Protein AF-A0A1C4C1I9-F1 (afdb_monomer_lite)

pLDDT: mean 85.75, std 18.16, range [38.62, 98.75]

Radius of gyration: 19.67 Å; chains: 1; bounding box: 49×38×67 Å

Secondary structure (DSSP, 8-state):
--HHHHHHHHTT--SSS--TTPPPHHHHHHHS---HHHHHHHHHHHHHHHHHHT-HHHHHHHHHHHHHH---GGGHHHHHHHTT-TT-S-HHHHHHHHHHT---SHHHHHHHHHHHHS--GGGHHHHHTT--HHHHHHHHHHHHH--HHHHHHHHHGGG-SSHHHHHHHHHHHHHTT-PPPPP------

Foldseek 3Di:
DVVVLVLLLQQQDDDDDDDPSHDDPVRSCVVVVADLVRLQVVLLVLLVVCQVVVPQSSNVSSLSSCVRSNHDLSNLVSLLVVCQDLSYDCNQSSLVNNVSNLDQDLSSLVSLLNSLQDDRPVCPVCVVVVHRPSNLSSLVSLLVSPDPSSLVSLVVQLPHPRPSSNVSSVVSCVVSVSDDDPPPPPDDD

Organism: NCBI:txid10056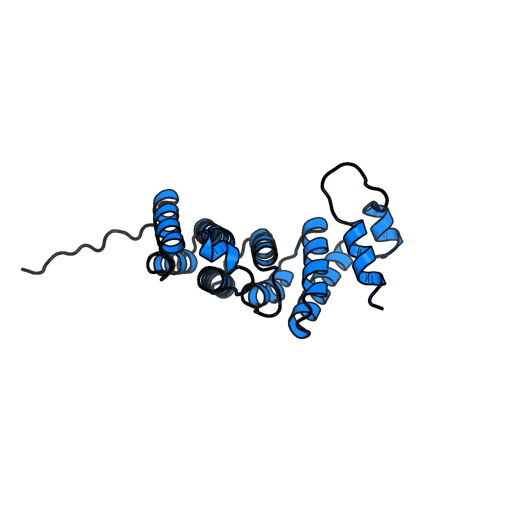65

Structure (mmCIF, N/CA/C/O backbone):
data_AF-A0A1C4C1I9-F1
#
_entry.id   AF-A0A1C4C1I9-F1
#
loop_
_atom_site.group_PDB
_atom_site.id
_atom_site.type_symbol
_atom_site.label_atom_id
_atom_site.label_alt_id
_atom_site.label_comp_id
_atom_site.label_asym_id
_atom_site.label_entity_id
_atom_site.label_seq_id
_atom_site.pdbx_PDB_ins_code
_atom_site.Cartn_x
_atom_site.Cartn_y
_atom_site.Cartn_z
_atom_site.occupancy
_atom_site.B_iso_or_equiv
_atom_site.auth_seq_id
_atom_site.auth_comp_id
_atom_site.auth_asym_id
_atom_site.auth_atom_id
_atom_site.pdbx_PDB_model_num
ATOM 1 N N . MET A 1 1 ? 6.785 -1.222 -30.262 1.00 43.47 1 MET A N 1
ATOM 2 C CA . MET A 1 1 ? 7.533 -1.211 -28.982 1.00 43.47 1 MET A CA 1
ATOM 3 C C . MET A 1 1 ? 6.643 -1.611 -27.795 1.00 43.47 1 MET A C 1
ATOM 5 O O . MET A 1 1 ? 6.664 -0.956 -26.767 1.00 43.47 1 MET A O 1
ATOM 9 N N . ILE A 1 2 ? 5.846 -2.679 -27.915 1.00 42.03 2 ILE A N 1
ATOM 10 C CA . ILE A 1 2 ? 5.032 -3.226 -26.801 1.00 42.03 2 ILE A CA 1
ATOM 11 C C . ILE A 1 2 ? 5.489 -4.657 -26.482 1.00 42.03 2 ILE A C 1
ATOM 13 O O . ILE A 1 2 ? 5.515 -5.067 -25.329 1.00 42.03 2 ILE A O 1
ATOM 17 N N . THR A 1 3 ? 5.973 -5.373 -27.500 1.00 44.41 3 THR A N 1
ATOM 18 C CA . THR A 1 3 ? 6.540 -6.724 -27.416 1.00 44.41 3 THR A CA 1
ATOM 19 C C . THR A 1 3 ? 7.791 -6.830 -26.530 1.00 44.41 3 THR A C 1
ATOM 21 O O . THR A 1 3 ? 8.106 -7.915 -26.064 1.00 44.41 3 THR A O 1
ATOM 24 N N . ASP A 1 4 ? 8.475 -5.714 -26.270 1.00 58.50 4 ASP A N 1
ATOM 25 C CA . ASP A 1 4 ? 9.730 -5.661 -25.503 1.00 58.50 4 ASP A CA 1
ATOM 26 C C . ASP A 1 4 ? 9.485 -5.681 -23.975 1.00 58.50 4 ASP A C 1
ATOM 28 O O . ASP A 1 4 ? 10.120 -6.421 -23.228 1.00 58.50 4 ASP A O 1
ATOM 32 N N . LYS A 1 5 ? 8.453 -4.967 -23.493 1.00 55.69 5 LYS A N 1
ATOM 33 C CA . LYS A 1 5 ? 8.162 -4.837 -22.050 1.00 55.69 5 LYS A CA 1
ATOM 34 C C . LYS A 1 5 ? 7.596 -6.121 -21.411 1.00 55.69 5 LYS A C 1
ATOM 36 O O . LYS A 1 5 ? 7.807 -6.362 -20.228 1.00 55.69 5 LYS A O 1
ATOM 41 N N . LEU A 1 6 ? 6.900 -6.969 -22.174 1.00 52.16 6 LEU A N 1
ATOM 42 C CA . LEU A 1 6 ? 6.372 -8.246 -21.665 1.00 52.16 6 LEU A CA 1
ATOM 43 C C . LEU A 1 6 ? 7.484 -9.292 -21.473 1.00 52.16 6 LEU A C 1
ATOM 45 O O . LEU A 1 6 ? 7.480 -10.026 -20.486 1.00 52.16 6 LEU A O 1
ATOM 49 N N . ALA A 1 7 ? 8.456 -9.334 -22.390 1.00 56.00 7 ALA A N 1
ATOM 50 C CA . ALA A 1 7 ? 9.616 -10.218 -22.283 1.00 56.00 7 ALA A CA 1
ATOM 51 C C . ALA A 1 7 ? 10.482 -9.871 -21.057 1.00 56.00 7 ALA A C 1
ATOM 53 O O . ALA A 1 7 ? 10.940 -10.770 -20.354 1.00 56.00 7 ALA A O 1
ATOM 54 N N . LEU A 1 8 ? 10.616 -8.574 -20.759 1.00 55.22 8 LEU A N 1
ATOM 55 C CA . LEU A 1 8 ? 11.338 -8.025 -19.608 1.00 55.22 8 LEU A CA 1
ATOM 56 C C . LEU A 1 8 ? 10.869 -8.600 -18.264 1.00 55.22 8 LEU A C 1
ATOM 58 O O . LEU A 1 8 ? 11.681 -8.947 -17.413 1.00 55.22 8 LEU A O 1
ATOM 62 N N . VAL A 1 9 ? 9.558 -8.721 -18.069 1.00 57.31 9 VAL A N 1
ATOM 63 C CA . VAL A 1 9 ? 8.995 -9.154 -16.783 1.00 57.31 9 VAL A CA 1
ATOM 64 C C . VAL A 1 9 ? 8.976 -10.656 -16.632 1.00 57.31 9 VAL A C 1
ATOM 66 O O . VAL A 1 9 ? 9.277 -11.163 -15.553 1.00 57.31 9 VAL A O 1
ATOM 69 N N . LEU A 1 10 ? 8.717 -11.386 -17.717 1.00 56.00 10 LEU A N 1
ATOM 70 C CA . LEU A 1 10 ? 8.833 -12.843 -17.704 1.00 56.00 10 LEU A CA 1
ATOM 71 C C . LEU A 1 10 ? 10.261 -13.302 -17.361 1.00 56.00 10 LEU A C 1
ATOM 73 O O . LEU A 1 10 ? 10.428 -14.367 -16.771 1.00 56.00 10 LEU A O 1
ATOM 77 N N . ALA A 1 11 ? 11.272 -12.478 -17.652 1.00 54.84 11 ALA A N 1
ATOM 78 C CA . ALA A 1 11 ? 12.668 -12.730 -17.308 1.00 54.84 11 ALA A CA 1
ATOM 79 C C . ALA A 1 11 ? 12.983 -12.636 -15.795 1.00 54.84 11 ALA A C 1
ATOM 81 O O . ALA A 1 11 ? 13.971 -13.228 -15.361 1.00 54.84 11 ALA A O 1
ATOM 82 N N . VAL A 1 12 ? 12.167 -11.923 -15.004 1.00 56.72 12 VAL A N 1
ATOM 83 C CA . VAL A 1 12 ? 12.485 -11.495 -13.621 1.00 56.72 12 VAL A CA 1
ATOM 84 C C . VAL A 1 12 ? 11.670 -12.234 -12.536 1.00 56.72 12 VAL A C 1
ATOM 86 O O . VAL A 1 12 ? 12.071 -12.272 -11.376 1.00 56.72 12 VAL A O 1
ATOM 89 N N . LEU A 1 13 ? 10.552 -12.889 -12.872 1.00 56.53 13 LEU A N 1
ATOM 90 C CA . LEU A 1 13 ? 9.668 -13.535 -11.883 1.00 56.53 13 LEU A CA 1
ATOM 91 C C . LEU A 1 13 ? 10.318 -14.737 -11.159 1.00 56.53 13 LEU A C 1
ATOM 93 O O . LEU A 1 13 ? 10.793 -15.680 -11.799 1.00 56.53 13 LEU A O 1
ATOM 97 N N . ASP A 1 14 ? 10.268 -14.759 -9.817 1.00 52.41 14 ASP A N 1
ATOM 98 C CA . ASP A 1 14 ? 10.824 -15.839 -8.985 1.00 52.41 14 ASP A CA 1
ATOM 99 C C . ASP A 1 14 ? 9.764 -16.656 -8.222 1.00 52.41 14 ASP A C 1
ATOM 101 O O . ASP A 1 14 ? 8.894 -16.104 -7.550 1.00 52.41 14 ASP A O 1
ATOM 105 N N . ASN A 1 15 ? 9.870 -17.993 -8.324 1.00 43.19 15 ASN A N 1
ATOM 106 C CA . ASN A 1 15 ? 9.315 -18.975 -7.375 1.00 43.19 15 ASN A CA 1
ATOM 107 C C . ASN A 1 15 ? 9.894 -20.414 -7.572 1.00 43.19 15 ASN A C 1
ATOM 109 O O . ASN A 1 15 ? 9.142 -21.386 -7.561 1.00 43.19 15 ASN A O 1
ATOM 113 N N . ARG A 1 16 ? 11.234 -20.562 -7.713 1.00 39.31 16 ARG A N 1
ATOM 114 C CA . ARG A 1 16 ? 12.028 -21.833 -7.849 1.00 39.31 16 ARG A CA 1
ATOM 115 C C . ARG A 1 16 ? 11.706 -22.766 -9.055 1.00 39.31 16 ARG A C 1
ATOM 117 O O . ARG A 1 16 ? 10.588 -22.759 -9.559 1.00 39.31 16 ARG A O 1
ATOM 124 N N . PRO A 1 17 ? 12.614 -23.720 -9.394 1.00 51.44 17 PRO A N 1
ATOM 125 C CA . PRO A 1 17 ? 13.947 -23.480 -9.969 1.00 51.44 17 PRO A CA 1
ATOM 126 C C . PRO A 1 17 ? 13.832 -22.816 -11.363 1.00 51.44 17 PRO A C 1
ATOM 128 O O . PRO A 1 17 ? 12.725 -22.650 -11.865 1.00 51.44 17 PRO A O 1
ATOM 131 N N . LEU A 1 18 ? 14.957 -22.397 -11.963 1.00 48.03 18 LEU A N 1
ATOM 132 C CA . LEU A 1 18 ? 15.037 -21.747 -13.288 1.00 48.03 18 LEU A CA 1
ATOM 133 C C . LEU A 1 18 ? 14.094 -22.418 -14.307 1.00 48.03 18 LEU A C 1
ATOM 135 O O . LEU A 1 18 ? 14.371 -23.515 -14.787 1.00 48.03 18 LEU A O 1
ATOM 139 N N . ARG A 1 19 ? 12.973 -21.760 -14.615 1.00 50.06 19 ARG A N 1
ATOM 140 C CA . ARG A 1 19 ? 12.119 -22.124 -15.749 1.00 50.06 19 ARG A CA 1
ATOM 141 C C . ARG A 1 19 ? 12.844 -21.729 -17.037 1.00 50.06 19 ARG A C 1
ATOM 143 O O . ARG A 1 19 ? 13.594 -20.750 -17.035 1.00 50.06 19 ARG A O 1
ATOM 150 N N . GLU A 1 20 ? 12.619 -22.463 -18.125 1.00 43.69 20 GLU A N 1
ATOM 151 C CA . GLU A 1 20 ? 13.057 -22.027 -19.458 1.00 43.69 20 GLU A CA 1
ATOM 152 C C . GLU A 1 20 ? 12.595 -20.578 -19.704 1.00 43.69 20 GLU A C 1
ATOM 154 O O . GLU A 1 20 ? 11.423 -20.259 -19.512 1.00 43.69 20 GLU A O 1
ATOM 159 N N . GLY A 1 21 ? 13.531 -19.690 -20.066 1.00 54.19 21 GLY A N 1
ATOM 160 C CA . GLY A 1 21 ? 13.275 -18.260 -20.300 1.00 54.19 21 GLY A CA 1
ATOM 161 C C . GLY A 1 21 ? 13.699 -17.302 -19.176 1.00 54.19 21 GLY A C 1
ATOM 162 O O . GLY A 1 21 ? 13.710 -16.094 -19.401 1.00 54.19 21 GLY A O 1
ATOM 163 N N . LYS A 1 22 ? 14.100 -17.798 -17.996 1.00 60.66 22 LYS A N 1
ATOM 164 C CA . LYS A 1 22 ? 14.649 -16.947 -16.924 1.00 60.66 22 LYS A CA 1
ATOM 165 C C . LYS A 1 22 ? 16.074 -16.500 -17.265 1.00 60.66 22 LYS A C 1
ATOM 167 O O . LYS A 1 22 ? 16.919 -17.330 -17.604 1.00 60.66 22 LYS A O 1
ATOM 172 N N . ILE A 1 23 ? 16.356 -15.207 -17.123 1.00 66.06 23 ILE A N 1
ATOM 173 C CA . ILE A 1 23 ? 17.714 -14.660 -17.230 1.00 66.06 23 ILE A CA 1
ATOM 174 C C . ILE A 1 23 ? 18.245 -14.362 -15.822 1.00 66.06 23 ILE A C 1
ATOM 176 O O . ILE A 1 23 ? 17.478 -14.056 -14.914 1.00 66.06 23 ILE A O 1
ATOM 180 N N . SER A 1 24 ? 19.550 -14.517 -15.598 1.00 69.75 24 SER A N 1
ATOM 181 C CA . SER A 1 24 ? 20.170 -14.077 -14.340 1.00 69.75 24 SER A CA 1
ATOM 182 C C . SER A 1 24 ? 20.178 -12.551 -14.255 1.00 69.75 24 SER A C 1
ATOM 184 O O . SER A 1 24 ? 20.141 -11.898 -15.293 1.00 69.75 24 SER A O 1
ATOM 186 N N . ASP A 1 25 ? 20.328 -11.971 -13.061 1.00 70.62 25 ASP A N 1
ATOM 187 C CA . ASP A 1 25 ? 20.527 -10.518 -12.916 1.00 70.62 25 ASP A CA 1
ATOM 188 C C . ASP A 1 25 ? 21.689 -10.036 -13.793 1.00 70.62 25 ASP A C 1
ATOM 190 O O . ASP A 1 25 ? 21.558 -9.070 -14.531 1.00 70.62 25 ASP A O 1
ATOM 194 N N . ALA A 1 26 ? 22.803 -10.776 -13.813 1.00 68.69 26 ALA A N 1
ATOM 195 C CA . ALA A 1 26 ? 23.923 -10.496 -14.709 1.00 68.69 26 ALA A CA 1
ATOM 196 C C . ALA A 1 26 ? 23.515 -10.499 -16.197 1.00 68.69 26 ALA A C 1
ATOM 198 O O . ALA A 1 26 ? 23.956 -9.637 -16.950 1.00 68.69 26 ALA A O 1
ATOM 199 N N . ALA A 1 27 ? 22.659 -11.429 -16.630 1.00 70.94 27 ALA A N 1
ATOM 200 C CA . ALA A 1 27 ? 22.136 -11.460 -17.996 1.00 70.94 27 ALA A CA 1
ATOM 201 C C . ALA A 1 27 ? 21.085 -10.365 -18.260 1.00 70.94 27 ALA A C 1
ATOM 203 O O . ALA A 1 27 ? 21.026 -9.842 -19.370 1.00 70.94 27 ALA A O 1
ATOM 204 N N . PHE A 1 28 ? 20.300 -9.967 -17.259 1.00 74.31 28 PHE A N 1
ATOM 205 C CA . PHE A 1 28 ? 19.432 -8.793 -17.322 1.00 74.31 28 PHE A CA 1
ATOM 206 C C . PHE A 1 28 ? 20.271 -7.537 -17.560 1.00 74.31 28 PHE A C 1
ATOM 208 O O . PHE A 1 28 ? 20.042 -6.831 -18.536 1.00 74.31 28 PHE A O 1
ATOM 215 N N . PHE A 1 29 ? 21.315 -7.329 -16.758 1.00 70.06 29 PHE A N 1
ATOM 216 C CA . PHE A 1 29 ? 22.231 -6.195 -16.878 1.00 70.06 29 PHE A CA 1
ATOM 217 C C . PHE A 1 29 ? 23.064 -6.199 -18.169 1.00 70.06 29 PHE A C 1
ATOM 219 O O . PHE A 1 29 ? 23.480 -5.142 -18.633 1.00 70.06 29 PHE A O 1
ATOM 226 N N . LEU A 1 30 ? 23.297 -7.363 -18.783 1.00 68.75 30 LEU A N 1
ATOM 227 C CA . LEU A 1 30 ? 23.929 -7.451 -20.106 1.00 68.75 30 LEU A CA 1
ATOM 228 C C . LEU A 1 30 ? 23.000 -6.977 -21.234 1.00 68.75 30 LEU A C 1
ATOM 230 O O . LEU A 1 30 ? 23.475 -6.374 -22.192 1.00 68.75 30 LEU A O 1
ATOM 234 N N . ASN A 1 31 ? 21.695 -7.241 -21.126 1.00 64.81 31 ASN A N 1
ATOM 235 C CA . ASN A 1 31 ? 20.696 -6.817 -22.115 1.00 64.81 31 ASN A CA 1
ATOM 236 C C . ASN A 1 31 ? 20.188 -5.388 -21.861 1.00 64.81 31 ASN A C 1
ATOM 238 O O . ASN A 1 31 ? 19.801 -4.690 -22.795 1.00 64.81 31 ASN A O 1
ATOM 242 N N . TYR A 1 32 ? 20.239 -4.948 -20.605 1.00 66.19 32 TYR A N 1
ATOM 243 C CA . TYR A 1 32 ? 19.851 -3.624 -20.142 1.00 66.19 32 TYR A CA 1
ATOM 244 C C . TYR A 1 32 ? 21.003 -3.067 -19.299 1.00 66.19 32 TYR A C 1
ATOM 246 O O . TYR A 1 32 ? 20.993 -3.255 -18.081 1.00 66.19 32 TYR A O 1
ATOM 254 N N . PRO A 1 33 ? 22.021 -2.435 -19.923 1.00 59.50 33 PRO A N 1
ATOM 255 C CA . PRO A 1 33 ? 23.216 -1.937 -19.243 1.00 59.50 33 PRO A CA 1
ATOM 256 C C . PRO A 1 33 ? 22.870 -0.752 -18.335 1.00 59.50 33 PRO A C 1
ATOM 258 O O . PRO A 1 33 ? 23.100 0.410 -18.653 1.00 59.50 33 PRO A O 1
ATOM 261 N N . ALA A 1 34 ? 22.283 -1.075 -17.193 1.00 60.75 34 ALA A N 1
ATOM 262 C CA . ALA A 1 34 ? 21.930 -0.191 -16.105 1.00 60.75 34 ALA A CA 1
ATOM 263 C C . ALA A 1 34 ? 22.832 -0.540 -14.914 1.00 60.75 34 ALA A C 1
ATOM 265 O O . ALA A 1 34 ? 23.056 -1.712 -14.624 1.00 60.75 34 ALA A O 1
ATOM 266 N N . SER A 1 35 ? 23.372 0.449 -14.204 1.00 63.41 35 SER A N 1
ATOM 267 C CA . SER A 1 35 ? 23.905 0.183 -12.865 1.00 63.41 35 SER A CA 1
ATOM 268 C C . SER A 1 35 ? 22.740 -0.005 -11.883 1.00 63.41 35 SER A C 1
ATOM 270 O O . SER A 1 35 ? 21.591 0.301 -12.203 1.00 63.41 35 SER A O 1
ATOM 272 N N . GLN A 1 36 ? 23.010 -0.472 -10.661 1.00 61.50 36 GLN A N 1
ATOM 273 C CA . GLN A 1 36 ? 21.980 -0.524 -9.615 1.00 61.50 36 GLN A CA 1
ATOM 274 C C . GLN A 1 36 ? 21.351 0.862 -9.356 1.00 61.50 36 GLN A C 1
ATOM 276 O O . GLN A 1 36 ? 20.146 0.964 -9.149 1.00 61.50 36 GLN A O 1
ATOM 281 N N . GLU A 1 37 ? 22.149 1.932 -9.438 1.00 64.00 37 GLU A N 1
ATOM 282 C CA . GLU A 1 37 ? 21.671 3.319 -9.361 1.00 64.00 37 GLU A CA 1
ATOM 283 C C . GLU A 1 37 ? 20.751 3.658 -10.545 1.00 64.00 37 GLU A C 1
ATOM 285 O O . GLU A 1 37 ? 19.674 4.216 -10.354 1.00 64.00 37 GLU A O 1
ATOM 290 N N . THR A 1 38 ? 21.109 3.221 -11.757 1.00 80.56 38 THR A N 1
ATOM 291 C CA . THR A 1 38 ? 20.268 3.380 -12.952 1.00 80.56 38 THR A CA 1
ATOM 292 C C . THR A 1 38 ? 18.954 2.599 -12.857 1.00 80.56 38 THR A C 1
ATOM 294 O O . THR A 1 38 ? 17.942 3.073 -13.365 1.00 80.56 38 THR A O 1
ATOM 297 N N . ILE A 1 39 ? 18.930 1.434 -12.197 1.00 85.75 39 ILE A N 1
ATOM 298 C CA . ILE A 1 39 ? 17.692 0.663 -12.010 1.00 85.75 39 ILE A CA 1
ATOM 299 C C . ILE A 1 39 ? 16.714 1.378 -11.079 1.00 85.75 39 ILE A C 1
ATOM 301 O O . ILE A 1 39 ? 15.534 1.453 -11.412 1.00 85.75 39 ILE A O 1
ATOM 305 N N . SER A 1 40 ? 17.172 1.929 -9.951 1.00 87.62 40 SER A N 1
ATOM 306 C CA . SER A 1 40 ? 16.284 2.698 -9.069 1.00 87.62 40 SER A CA 1
ATOM 307 C C . SER A 1 40 ? 15.670 3.896 -9.798 1.00 87.62 40 SER A C 1
ATOM 309 O O . SER A 1 40 ? 14.471 4.136 -9.679 1.00 87.62 40 SER A O 1
ATOM 311 N N . THR A 1 41 ? 16.458 4.615 -10.607 1.00 90.00 41 THR A N 1
ATOM 312 C CA . THR A 1 41 ? 15.938 5.706 -11.448 1.00 90.00 41 THR A CA 1
ATOM 313 C C . THR A 1 41 ? 14.929 5.200 -12.480 1.00 90.00 41 THR A C 1
ATOM 315 O O . THR A 1 41 ? 13.863 5.791 -12.622 1.00 90.00 41 THR A O 1
ATOM 318 N N . LEU A 1 42 ? 15.216 4.078 -13.147 1.00 90.19 42 LEU A N 1
ATOM 319 C CA . LEU A 1 42 ? 14.305 3.467 -14.118 1.00 90.19 42 LEU A CA 1
ATOM 320 C C . LEU A 1 42 ? 12.960 3.085 -13.486 1.00 90.19 42 LEU A C 1
ATOM 322 O O . LEU A 1 42 ? 11.916 3.368 -14.066 1.00 90.19 42 LEU A O 1
ATOM 326 N N . ILE A 1 43 ? 12.976 2.455 -12.306 1.00 94.31 43 ILE A N 1
ATOM 327 C CA . ILE A 1 43 ? 11.755 2.095 -11.570 1.00 94.31 43 ILE A CA 1
ATOM 328 C C . ILE A 1 43 ? 10.948 3.354 -11.260 1.00 94.31 43 ILE A C 1
ATOM 330 O O . ILE A 1 43 ? 9.744 3.382 -11.514 1.00 94.31 43 ILE A O 1
ATOM 334 N N . ASN A 1 44 ? 11.607 4.403 -10.766 1.00 96.00 44 ASN A N 1
ATOM 335 C CA . ASN A 1 44 ? 10.938 5.650 -10.426 1.00 96.00 44 ASN A CA 1
ATOM 336 C C . ASN A 1 44 ? 10.272 6.307 -11.641 1.00 96.00 44 ASN A C 1
ATOM 338 O O . ASN A 1 44 ? 9.095 6.674 -11.586 1.00 96.00 44 ASN A O 1
ATOM 342 N N . ASP A 1 45 ? 11.007 6.415 -12.746 1.00 94.44 45 ASP A N 1
ATOM 343 C CA . ASP A 1 45 ? 10.524 7.038 -13.974 1.00 94.44 45 ASP A CA 1
ATOM 344 C C . ASP A 1 45 ? 9.389 6.228 -14.610 1.00 94.44 45 ASP A C 1
ATOM 346 O O . ASP A 1 45 ? 8.379 6.800 -15.023 1.00 94.44 45 ASP A O 1
ATOM 350 N N . GLU A 1 46 ? 9.491 4.897 -14.633 1.00 94.81 46 GLU A N 1
ATOM 351 C CA . GLU A 1 46 ? 8.433 4.036 -15.164 1.00 94.81 46 GLU A CA 1
ATOM 352 C C . GLU A 1 46 ? 7.190 4.009 -14.258 1.00 94.81 46 GLU A C 1
ATOM 354 O O . GLU A 1 46 ? 6.073 3.951 -14.774 1.00 94.81 46 GLU A O 1
ATOM 359 N N . LEU A 1 47 ? 7.334 4.109 -12.928 1.00 97.88 47 LEU A N 1
ATOM 360 C CA . LEU A 1 47 ? 6.194 4.280 -12.017 1.00 97.88 47 LEU A CA 1
ATOM 361 C C . LEU A 1 47 ? 5.481 5.607 -12.284 1.00 97.88 47 LEU A C 1
ATOM 363 O O . LEU A 1 47 ? 4.258 5.628 -12.440 1.00 97.88 47 LEU A O 1
ATOM 367 N N . ARG A 1 48 ? 6.236 6.709 -12.374 1.00 97.69 48 ARG A N 1
ATOM 368 C CA . ARG A 1 48 ? 5.681 8.035 -12.672 1.00 97.69 48 ARG A CA 1
ATOM 369 C C . ARG A 1 48 ? 4.969 8.028 -14.023 1.00 97.69 48 ARG A C 1
ATOM 371 O O . ARG A 1 48 ? 3.809 8.424 -14.104 1.00 97.69 48 ARG A O 1
ATOM 378 N N . HIS A 1 49 ? 5.614 7.480 -15.051 1.00 94.88 49 HIS A N 1
ATOM 379 C CA . HIS A 1 49 ? 5.036 7.346 -16.382 1.00 94.88 49 HIS A CA 1
ATOM 380 C C . HIS A 1 49 ? 3.747 6.516 -16.379 1.00 94.88 49 HIS A C 1
ATOM 382 O O . HIS A 1 49 ? 2.755 6.908 -17.001 1.00 94.88 49 HIS A O 1
ATOM 388 N N . ALA A 1 50 ? 3.725 5.382 -15.671 1.00 97.50 50 ALA A N 1
ATOM 389 C CA . ALA A 1 50 ? 2.540 4.539 -15.568 1.00 97.50 50 ALA A CA 1
ATOM 390 C C . ALA A 1 50 ? 1.365 5.282 -14.916 1.00 97.50 50 ALA A C 1
ATOM 392 O O . ALA A 1 50 ? 0.239 5.178 -15.402 1.00 97.50 50 ALA A O 1
ATOM 393 N N . VAL A 1 51 ? 1.626 6.067 -13.867 1.00 97.75 51 VAL A N 1
ATOM 394 C CA . VAL A 1 51 ? 0.608 6.880 -13.185 1.00 97.75 51 VAL A CA 1
ATOM 395 C C . VAL A 1 51 ? 0.101 8.016 -14.075 1.00 97.75 51 VAL A C 1
ATOM 397 O O . VAL A 1 51 ? -1.111 8.184 -14.215 1.00 97.75 51 VAL A O 1
ATOM 400 N N . GLU A 1 52 ? 0.998 8.763 -14.720 1.00 97.62 52 GLU A N 1
ATOM 401 C CA . GLU A 1 52 ? 0.651 9.882 -15.608 1.00 97.62 52 GLU A CA 1
ATOM 402 C C . GLU A 1 52 ? -0.177 9.429 -16.816 1.00 97.62 52 GLU A C 1
ATOM 404 O O . GLU A 1 52 ? -1.155 10.076 -17.196 1.00 97.62 52 GLU A O 1
ATOM 409 N N . THR A 1 53 ? 0.187 8.288 -17.404 1.00 97.25 53 THR A N 1
ATOM 410 C CA . THR A 1 53 ? -0.486 7.733 -18.587 1.00 97.25 53 THR A CA 1
ATOM 411 C C . THR A 1 53 ? -1.625 6.773 -18.256 1.00 97.25 53 THR A C 1
ATOM 413 O O . THR A 1 53 ? -2.305 6.306 -19.171 1.00 97.25 53 THR A O 1
ATOM 416 N N . LYS A 1 54 ? -1.858 6.487 -16.967 1.00 98.19 54 LYS A N 1
ATOM 417 C CA . LYS A 1 54 ? -2.842 5.506 -16.476 1.00 98.19 54 LYS A CA 1
ATOM 418 C C . LYS A 1 54 ? -2.673 4.128 -17.122 1.00 98.19 54 LYS A C 1
ATOM 420 O O . LYS A 1 54 ? -3.639 3.472 -17.511 1.00 98.19 54 LYS A O 1
ATOM 425 N N . ASN A 1 55 ? -1.426 3.699 -17.280 1.00 97.19 55 ASN A N 1
ATOM 426 C CA . ASN A 1 55 ? -1.084 2.464 -17.965 1.00 97.19 55 ASN A CA 1
ATOM 427 C C . ASN A 1 55 ? -0.955 1.306 -16.964 1.00 97.19 55 ASN A C 1
ATOM 429 O O . ASN A 1 55 ? 0.094 1.113 -16.348 1.00 97.19 55 ASN A O 1
ATOM 433 N N . ALA A 1 56 ? -2.028 0.518 -16.830 1.00 95.25 56 ALA A N 1
ATOM 434 C CA . ALA A 1 56 ? -2.104 -0.634 -15.924 1.00 95.25 56 ALA A CA 1
ATOM 435 C C . ALA A 1 56 ? -0.987 -1.661 -16.153 1.00 95.25 56 ALA A C 1
ATOM 437 O O . ALA A 1 56 ? -0.399 -2.148 -15.189 1.00 95.25 56 ALA A O 1
ATOM 438 N N . LEU A 1 57 ? -0.661 -1.947 -17.418 1.00 92.00 57 LEU A N 1
ATOM 439 C CA . LEU A 1 57 ? 0.408 -2.880 -17.751 1.00 92.00 57 LEU A CA 1
ATOM 440 C C . LEU A 1 57 ? 1.766 -2.313 -17.335 1.00 92.00 57 LEU A C 1
ATOM 442 O O . LEU A 1 57 ? 2.532 -3.011 -16.689 1.00 92.00 57 LEU A O 1
ATOM 446 N N . ALA A 1 58 ? 2.062 -1.050 -17.653 1.00 92.00 58 ALA A N 1
ATOM 447 C CA . ALA A 1 58 ? 3.322 -0.435 -17.237 1.00 92.00 58 ALA A CA 1
ATOM 448 C C . ALA A 1 58 ? 3.484 -0.462 -15.709 1.00 92.00 58 ALA A C 1
ATOM 450 O O . ALA A 1 58 ? 4.537 -0.865 -15.231 1.00 92.00 58 ALA A O 1
ATOM 451 N N . LEU A 1 59 ? 2.432 -0.133 -14.949 1.00 97.25 59 LEU A N 1
ATOM 452 C CA . LEU A 1 59 ? 2.465 -0.216 -13.488 1.00 97.25 59 LEU A CA 1
ATOM 453 C C . LEU A 1 59 ? 2.787 -1.635 -13.010 1.00 97.25 59 LEU A C 1
ATOM 455 O O . LEU A 1 59 ? 3.675 -1.816 -12.185 1.00 97.25 59 LEU A O 1
ATOM 459 N N . GLU A 1 60 ? 2.073 -2.636 -13.525 1.00 94.44 60 GLU A N 1
ATOM 460 C CA . GLU A 1 60 ? 2.290 -4.036 -13.166 1.00 94.44 60 GLU A CA 1
ATOM 461 C C . GLU A 1 60 ? 3.732 -4.473 -13.432 1.00 94.44 60 GLU A C 1
ATOM 463 O O . GLU A 1 60 ? 4.379 -5.054 -12.560 1.00 94.44 60 GLU A O 1
ATOM 468 N N . LEU A 1 61 ? 4.256 -4.153 -14.616 1.00 89.25 61 LEU A N 1
ATOM 469 C CA . LEU A 1 61 ? 5.606 -4.542 -14.993 1.00 89.25 61 LEU A CA 1
ATOM 470 C C . LEU A 1 61 ? 6.661 -3.867 -14.105 1.00 89.25 61 LEU A C 1
ATOM 472 O O . LEU A 1 61 ? 7.614 -4.510 -13.664 1.00 89.25 61 LEU A O 1
ATOM 476 N N . THR A 1 62 ? 6.461 -2.591 -13.783 1.00 94.12 62 THR A N 1
ATOM 477 C CA . THR A 1 62 ? 7.366 -1.841 -12.911 1.00 94.12 62 THR A CA 1
ATOM 478 C C . THR A 1 62 ? 7.294 -2.311 -11.460 1.00 94.12 62 THR A C 1
ATOM 480 O O . THR A 1 62 ? 8.324 -2.372 -10.792 1.00 94.12 62 THR A O 1
ATOM 483 N N . LEU A 1 63 ? 6.119 -2.725 -10.971 1.00 96.12 63 LEU A N 1
ATOM 484 C CA . LEU A 1 63 ? 5.990 -3.343 -9.649 1.00 96.12 63 LEU A CA 1
ATOM 485 C C . LEU A 1 63 ? 6.829 -4.623 -9.554 1.00 96.12 63 LEU A C 1
ATOM 487 O O . LEU A 1 63 ? 7.499 -4.830 -8.544 1.00 96.12 63 LEU A O 1
ATOM 491 N N . TYR A 1 64 ? 6.856 -5.452 -10.603 1.00 91.31 64 TYR A N 1
ATOM 492 C CA . TYR A 1 64 ? 7.725 -6.632 -10.632 1.00 91.31 64 TYR A CA 1
ATOM 493 C C . TYR A 1 64 ? 9.209 -6.273 -10.555 1.00 91.31 64 TYR A C 1
ATOM 495 O O . TYR A 1 64 ? 9.939 -6.888 -9.776 1.00 91.31 64 TYR A O 1
ATOM 503 N N . LEU A 1 65 ? 9.647 -5.253 -11.302 1.00 89.19 65 LEU A N 1
ATOM 504 C CA . LEU A 1 65 ? 11.022 -4.757 -11.216 1.00 89.19 65 LEU A CA 1
ATOM 505 C C . LEU A 1 65 ? 11.347 -4.247 -9.810 1.00 89.19 65 LEU A C 1
ATOM 507 O O . LEU A 1 65 ? 12.383 -4.609 -9.263 1.00 89.19 65 LEU A O 1
ATOM 511 N N . GLY A 1 66 ? 10.457 -3.467 -9.196 1.00 94.00 66 GLY A N 1
ATOM 512 C CA . GLY A 1 66 ? 10.663 -2.939 -7.849 1.00 94.00 66 GLY A CA 1
ATOM 513 C C . GLY A 1 66 ? 10.657 -4.006 -6.754 1.00 94.00 66 GLY A C 1
ATOM 514 O O . GLY A 1 66 ? 11.430 -3.909 -5.804 1.00 94.00 66 GLY A O 1
ATOM 515 N N . PHE A 1 67 ? 9.869 -5.077 -6.885 1.00 93.56 67 PHE A N 1
ATOM 516 C CA . PHE A 1 67 ? 9.952 -6.206 -5.952 1.00 93.56 67 PHE A CA 1
ATOM 517 C C . PHE A 1 67 ? 11.256 -6.994 -6.077 1.00 93.56 67 PHE A C 1
ATOM 519 O O . PHE A 1 67 ? 11.716 -7.549 -5.081 1.00 93.56 67 PHE A O 1
ATOM 526 N N . HIS A 1 68 ? 11.843 -7.048 -7.273 1.00 89.00 68 HIS A N 1
ATOM 527 C CA . HIS A 1 68 ? 13.087 -7.775 -7.517 1.00 89.00 68 HIS A CA 1
ATOM 528 C C . HIS A 1 68 ? 14.330 -6.952 -7.165 1.00 89.00 68 HIS A C 1
ATOM 530 O O . HIS A 1 68 ? 15.217 -7.420 -6.456 1.00 89.00 68 HIS A O 1
ATOM 536 N N . PHE A 1 69 ? 14.379 -5.702 -7.622 1.00 88.50 69 PHE A N 1
ATOM 537 C CA . PHE A 1 69 ? 15.531 -4.813 -7.467 1.00 88.50 69 PHE A CA 1
ATOM 538 C C . PHE A 1 69 ? 15.434 -3.848 -6.280 1.00 88.50 69 PHE A C 1
ATOM 540 O O . PHE A 1 69 ? 16.413 -3.163 -5.991 1.00 88.50 69 PHE A O 1
ATOM 547 N N . HIS A 1 70 ? 14.333 -3.904 -5.528 1.00 93.44 70 HIS A N 1
ATOM 548 C CA . HIS A 1 70 ? 13.973 -3.045 -4.396 1.00 93.44 70 HIS A CA 1
ATOM 549 C C . HIS A 1 70 ? 13.495 -1.649 -4.806 1.00 93.44 70 HIS A C 1
ATOM 551 O O . HIS A 1 70 ? 14.111 -0.958 -5.612 1.00 93.44 70 HIS A O 1
ATOM 557 N N . PHE A 1 71 ? 12.402 -1.217 -4.178 1.00 95.88 71 PHE A N 1
ATOM 558 C CA . PHE A 1 71 ? 11.922 0.158 -4.255 1.00 95.88 71 PHE A CA 1
ATOM 559 C C . PHE A 1 71 ? 12.811 1.104 -3.439 1.00 95.88 71 PHE A C 1
ATOM 561 O O . PHE A 1 71 ? 13.413 0.729 -2.429 1.00 95.88 71 PHE A O 1
ATOM 568 N N . SER A 1 72 ? 12.821 2.364 -3.851 1.00 95.19 72 SER A N 1
ATOM 569 C CA . SER A 1 72 ? 13.528 3.481 -3.239 1.00 95.19 72 SER A CA 1
ATOM 570 C C . SER A 1 72 ? 12.545 4.527 -2.682 1.00 95.19 72 SER A C 1
ATOM 572 O O . SER A 1 72 ? 11.388 4.576 -3.100 1.00 95.19 72 SER A O 1
ATOM 574 N N . PRO A 1 73 ? 12.953 5.396 -1.734 1.00 95.69 73 PRO A N 1
ATOM 575 C CA . PRO A 1 73 ? 12.047 6.394 -1.154 1.00 95.69 73 PRO A CA 1
ATOM 576 C C . PRO A 1 73 ? 11.307 7.297 -2.169 1.00 95.69 73 PRO A C 1
ATOM 578 O O . PRO A 1 73 ? 10.113 7.535 -1.952 1.00 95.69 73 PRO A O 1
ATOM 581 N N . PRO A 1 74 ? 11.929 7.756 -3.278 1.00 95.88 74 PRO A N 1
ATOM 582 C CA . PRO A 1 74 ? 11.237 8.514 -4.327 1.00 95.88 74 PRO A CA 1
ATOM 583 C C . PRO A 1 74 ? 10.043 7.792 -4.965 1.00 95.88 74 PRO A C 1
ATOM 585 O O . PRO A 1 74 ? 9.119 8.444 -5.445 1.00 95.88 74 PRO A O 1
ATOM 588 N N . ASP A 1 75 ? 10.010 6.457 -4.949 1.00 97.75 75 ASP A N 1
ATOM 589 C CA . ASP A 1 75 ? 8.927 5.676 -5.567 1.00 97.75 75 ASP A CA 1
ATOM 590 C C . ASP A 1 75 ? 7.589 5.866 -4.850 1.00 97.75 75 ASP A C 1
ATOM 592 O O . ASP A 1 75 ? 6.521 5.699 -5.443 1.00 97.75 75 ASP A O 1
ATOM 596 N N . SER A 1 76 ? 7.630 6.288 -3.582 1.00 97.44 76 SER A N 1
ATOM 597 C CA . SER A 1 76 ? 6.428 6.610 -2.812 1.00 97.44 76 SER A CA 1
ATOM 598 C C . SER A 1 76 ? 5.574 7.704 -3.464 1.00 97.44 76 SER A C 1
ATOM 600 O O . SER A 1 76 ? 4.350 7.640 -3.356 1.00 97.44 76 SER A O 1
ATOM 602 N N . GLU A 1 77 ? 6.178 8.649 -4.195 1.00 96.94 77 GLU A N 1
ATOM 603 C CA . GLU A 1 77 ? 5.457 9.730 -4.884 1.00 96.94 77 GLU A CA 1
ATOM 604 C C . GLU A 1 77 ? 4.461 9.201 -5.923 1.00 96.94 77 GLU A C 1
ATOM 606 O O . GLU A 1 77 ? 3.377 9.761 -6.074 1.00 96.94 77 GLU A O 1
ATOM 611 N N . ALA A 1 78 ? 4.802 8.103 -6.604 1.00 98.06 78 ALA A N 1
ATOM 612 C CA . ALA A 1 78 ? 3.942 7.460 -7.594 1.00 98.06 78 ALA A CA 1
ATOM 613 C C . ALA A 1 78 ? 3.074 6.345 -6.981 1.00 98.06 78 ALA A C 1
ATOM 615 O O . ALA A 1 78 ? 1.914 6.182 -7.359 1.00 98.06 78 ALA A O 1
ATOM 616 N N . LEU A 1 79 ? 3.594 5.599 -6.000 1.00 98.62 79 LEU A N 1
ATOM 617 C CA . LEU A 1 79 ? 2.860 4.499 -5.360 1.00 98.62 79 LEU A CA 1
ATOM 618 C C . LEU A 1 79 ? 1.661 4.983 -4.530 1.00 98.62 79 LEU A C 1
ATOM 620 O O . LEU A 1 79 ? 0.620 4.332 -4.528 1.00 98.62 79 LEU A O 1
ATOM 624 N N . ILE A 1 80 ? 1.779 6.122 -3.840 1.00 98.50 80 ILE A N 1
ATOM 625 C CA . ILE A 1 80 ? 0.688 6.686 -3.027 1.00 98.50 80 ILE A CA 1
ATOM 626 C C . ILE A 1 80 ? -0.569 6.980 -3.866 1.00 98.50 80 ILE A C 1
ATOM 628 O O . ILE A 1 80 ? -1.630 6.467 -3.508 1.00 98.50 80 ILE A O 1
ATOM 632 N N . PRO A 1 81 ? -0.510 7.765 -4.962 1.00 97.44 81 PRO A N 1
ATOM 633 C CA . PRO A 1 81 ? -1.689 8.008 -5.790 1.00 97.44 81 PRO A CA 1
ATOM 634 C C . PRO A 1 81 ? -2.154 6.759 -6.550 1.00 97.44 81 PRO A C 1
ATOM 636 O O . PRO A 1 81 ? -3.349 6.626 -6.797 1.00 97.44 81 PRO A O 1
ATOM 639 N N . ALA A 1 82 ? -1.257 5.825 -6.891 1.00 98.31 82 ALA A N 1
ATOM 640 C CA . ALA A 1 82 ? -1.656 4.547 -7.486 1.00 98.31 82 ALA A CA 1
ATOM 641 C C . ALA A 1 82 ? -2.510 3.703 -6.518 1.00 98.31 82 ALA A C 1
ATOM 643 O O . ALA A 1 82 ? -3.458 3.047 -6.929 1.00 98.31 82 ALA A O 1
ATOM 644 N N . LEU A 1 83 ? -2.256 3.765 -5.207 1.00 98.50 83 LEU A N 1
ATOM 645 C CA . LEU A 1 83 ? -2.970 2.949 -4.216 1.00 98.50 83 LEU A CA 1
ATOM 646 C C . LEU A 1 83 ? -4.492 3.198 -4.163 1.00 98.50 83 LEU A C 1
ATOM 648 O O . LEU A 1 83 ? -5.234 2.377 -3.624 1.00 98.50 83 LEU A O 1
ATOM 652 N N . THR A 1 84 ? -4.975 4.314 -4.703 1.00 97.25 84 THR A N 1
ATOM 653 C CA . THR A 1 84 ? -6.405 4.660 -4.727 1.00 97.25 84 THR A CA 1
ATOM 654 C C . THR A 1 84 ? -6.951 4.822 -6.145 1.00 97.25 84 THR A C 1
ATOM 656 O O . THR A 1 84 ? -8.066 5.312 -6.334 1.00 97.25 84 THR A O 1
ATOM 659 N N . ALA A 1 85 ? -6.182 4.421 -7.157 1.00 97.19 85 ALA A N 1
ATOM 660 C CA . ALA A 1 85 ? -6.502 4.679 -8.546 1.00 97.19 85 ALA A CA 1
ATOM 661 C C . ALA A 1 85 ? -7.380 3.590 -9.186 1.00 97.19 85 ALA A C 1
ATOM 663 O O . ALA A 1 85 ? -7.024 2.421 -9.255 1.00 97.19 85 ALA A O 1
ATOM 664 N N . PHE A 1 86 ? -8.494 3.999 -9.794 1.00 96.69 86 PHE A N 1
ATOM 665 C CA . PHE A 1 86 ? -9.464 3.078 -10.406 1.00 96.69 86 PHE A CA 1
ATOM 666 C C . PHE A 1 86 ? -9.020 2.446 -11.741 1.00 96.69 86 PHE A C 1
ATOM 668 O O . PHE A 1 86 ? -9.702 1.568 -12.260 1.00 96.69 86 PHE A O 1
ATOM 675 N N . TRP A 1 87 ? -7.921 2.903 -12.351 1.00 97.19 87 TRP A N 1
ATOM 676 C CA . TRP A 1 87 ? -7.509 2.469 -13.697 1.00 97.19 87 TRP A CA 1
ATOM 677 C C . TRP A 1 87 ? -6.714 1.154 -13.720 1.00 97.19 87 TRP A C 1
ATOM 679 O O . TRP A 1 87 ? -6.337 0.693 -14.797 1.00 97.19 87 TRP A O 1
ATOM 689 N N . HIS A 1 88 ? -6.462 0.533 -12.564 1.00 97.31 88 HIS A N 1
ATOM 690 C CA . HIS A 1 88 ? -5.762 -0.747 -12.455 1.00 97.31 88 HIS A CA 1
ATOM 691 C C . HIS A 1 88 ? -6.338 -1.637 -11.350 1.00 97.31 88 HIS A C 1
ATOM 693 O O . HIS A 1 88 ? -7.088 -1.193 -10.488 1.00 97.31 88 HIS A O 1
ATOM 699 N N . GLN A 1 89 ? -5.882 -2.889 -11.307 1.00 97.56 89 GLN A N 1
ATOM 700 C CA . GLN A 1 89 ? -6.328 -3.899 -10.338 1.00 97.56 89 GLN A CA 1
ATOM 701 C C . GLN A 1 89 ? -5.212 -4.353 -9.374 1.00 97.56 89 GLN A C 1
ATOM 703 O O . GLN A 1 89 ? -5.353 -5.346 -8.670 1.00 97.56 89 GLN A O 1
ATOM 708 N N . ARG A 1 90 ? -4.088 -3.622 -9.325 1.00 97.56 90 ARG A N 1
ATOM 709 C CA . ARG A 1 90 ? -2.861 -3.996 -8.593 1.00 97.56 90 ARG A CA 1
ATOM 710 C C . ARG A 1 90 ? -2.744 -3.375 -7.196 1.00 97.56 90 ARG A C 1
ATOM 712 O O . ARG A 1 90 ? -1.644 -3.140 -6.707 1.00 97.56 90 ARG A O 1
ATOM 719 N N . HIS A 1 91 ? -3.862 -3.066 -6.538 1.00 98.56 91 HIS A N 1
ATOM 720 C CA . HIS A 1 91 ? -3.852 -2.355 -5.251 1.00 98.56 91 HIS A CA 1
ATOM 721 C C . HIS A 1 91 ? -3.121 -3.114 -4.137 1.00 98.56 91 HIS A C 1
ATOM 723 O O . HIS A 1 91 ? -2.437 -2.494 -3.326 1.00 98.56 91 HIS A O 1
ATOM 729 N N . ALA A 1 92 ? -3.223 -4.446 -4.105 1.00 97.62 92 ALA A N 1
ATOM 730 C CA . ALA A 1 92 ? -2.525 -5.257 -3.111 1.00 97.62 92 ALA A CA 1
ATOM 731 C C . ALA A 1 92 ? -1.002 -5.194 -3.309 1.00 97.62 92 ALA A C 1
ATOM 733 O O . ALA A 1 92 ? -0.244 -5.053 -2.349 1.00 97.62 92 ALA A O 1
ATOM 734 N N . GLU A 1 93 ? -0.540 -5.250 -4.557 1.00 98.38 93 GLU A N 1
ATOM 735 C CA . GLU A 1 93 ? 0.866 -5.111 -4.917 1.00 98.38 93 GLU A CA 1
ATOM 736 C C . GLU A 1 93 ? 1.381 -3.693 -4.650 1.00 98.38 93 GLU A C 1
ATOM 738 O O . GLU A 1 93 ? 2.443 -3.545 -4.049 1.00 98.38 93 GLU A O 1
ATOM 743 N N . VAL A 1 94 ? 0.614 -2.655 -4.998 1.00 98.62 94 VAL A N 1
ATOM 744 C CA . VAL A 1 94 ? 0.961 -1.258 -4.687 1.00 98.62 94 VAL A CA 1
ATOM 745 C C . VAL A 1 94 ? 1.054 -1.040 -3.175 1.00 98.62 94 VAL A C 1
ATOM 747 O O . VAL A 1 94 ? 2.025 -0.450 -2.705 1.00 98.62 94 VAL A O 1
ATOM 750 N N . LEU A 1 95 ? 0.105 -1.566 -2.391 1.00 98.62 95 LEU A N 1
ATOM 751 C CA . LEU A 1 95 ? 0.153 -1.513 -0.928 1.00 98.62 95 LEU A CA 1
ATOM 752 C C . LEU A 1 95 ? 1.428 -2.179 -0.403 1.00 98.62 95 LEU A C 1
ATOM 754 O O . LEU A 1 95 ? 2.141 -1.603 0.416 1.00 98.62 95 LEU A O 1
ATOM 758 N N . ARG A 1 96 ? 1.736 -3.390 -0.879 1.00 98.19 96 ARG A N 1
ATOM 759 C CA . ARG A 1 96 ? 2.940 -4.126 -0.474 1.00 98.19 96 ARG A CA 1
ATOM 760 C C . ARG A 1 96 ? 4.218 -3.365 -0.813 1.00 98.19 96 ARG A C 1
ATOM 762 O O . ARG A 1 96 ? 5.087 -3.291 0.050 1.00 98.19 96 ARG A O 1
ATOM 769 N N . ALA A 1 97 ? 4.316 -2.801 -2.016 1.00 98.19 97 ALA A N 1
ATOM 770 C CA . ALA A 1 97 ? 5.438 -1.971 -2.447 1.00 98.19 97 ALA A CA 1
ATOM 771 C C . ALA A 1 97 ? 5.585 -0.728 -1.560 1.00 98.19 97 ALA A C 1
ATOM 773 O O . ALA A 1 97 ? 6.665 -0.436 -1.057 1.00 98.19 97 ALA A O 1
ATOM 774 N N . LEU A 1 98 ? 4.482 -0.035 -1.270 1.00 97.88 98 LEU A N 1
ATOM 775 C CA . LEU A 1 98 ? 4.515 1.127 -0.392 1.00 97.88 98 LEU A CA 1
ATOM 776 C C . LEU A 1 98 ? 5.011 0.748 1.012 1.00 97.88 98 LEU A C 1
ATOM 778 O O . LEU A 1 98 ? 5.812 1.473 1.591 1.00 97.88 98 LEU A O 1
ATOM 782 N N . LEU A 1 99 ? 4.605 -0.408 1.548 1.00 97.00 99 LEU A N 1
ATOM 783 C CA . LEU A 1 99 ? 5.033 -0.873 2.871 1.00 97.00 99 LEU A CA 1
ATOM 784 C C . LEU A 1 99 ? 6.514 -1.248 2.962 1.00 97.00 99 LEU A C 1
ATOM 786 O O . LEU A 1 99 ? 7.070 -1.141 4.058 1.00 97.00 99 LEU A O 1
ATOM 790 N N . THR A 1 100 ? 7.179 -1.629 1.863 1.00 96.56 100 THR A N 1
ATOM 791 C CA . THR A 1 100 ? 8.641 -1.835 1.888 1.00 96.56 100 THR A CA 1
ATOM 792 C C . THR A 1 100 ? 9.398 -0.534 2.147 1.00 96.56 100 THR A C 1
ATOM 794 O O . THR A 1 100 ? 10.528 -0.574 2.620 1.00 96.56 100 THR A O 1
ATOM 797 N N . LEU A 1 101 ? 8.763 0.617 1.896 1.00 96.69 101 LEU A N 1
ATOM 798 C CA . LEU A 1 101 ? 9.314 1.953 2.131 1.00 96.69 101 LEU A CA 1
ATOM 799 C C . LEU A 1 101 ? 9.001 2.506 3.533 1.00 96.69 101 LEU A C 1
ATOM 801 O O . LEU A 1 101 ? 9.348 3.648 3.825 1.00 96.69 101 LEU A O 1
ATOM 805 N N . ALA A 1 102 ? 8.348 1.720 4.402 1.00 93.56 102 ALA A N 1
ATOM 806 C CA . ALA A 1 102 ? 7.958 2.110 5.762 1.00 93.56 102 ALA A CA 1
ATOM 807 C C . ALA A 1 102 ? 7.262 3.494 5.826 1.00 93.56 102 ALA A C 1
ATOM 809 O O . ALA A 1 102 ? 7.752 4.420 6.480 1.00 93.56 102 ALA A O 1
ATOM 810 N N . PRO A 1 103 ? 6.109 3.660 5.154 1.00 91.88 103 PRO A N 1
ATOM 811 C CA . PRO A 1 103 ? 5.473 4.955 4.965 1.00 91.88 103 PRO A CA 1
ATOM 812 C C . PRO A 1 103 ? 4.922 5.473 6.298 1.00 91.88 103 PRO A C 1
ATOM 814 O O . PRO A 1 103 ? 4.211 4.768 7.013 1.00 91.88 103 PRO A O 1
ATOM 817 N N . ARG A 1 104 ? 5.232 6.728 6.640 1.00 94.00 104 ARG A N 1
ATOM 81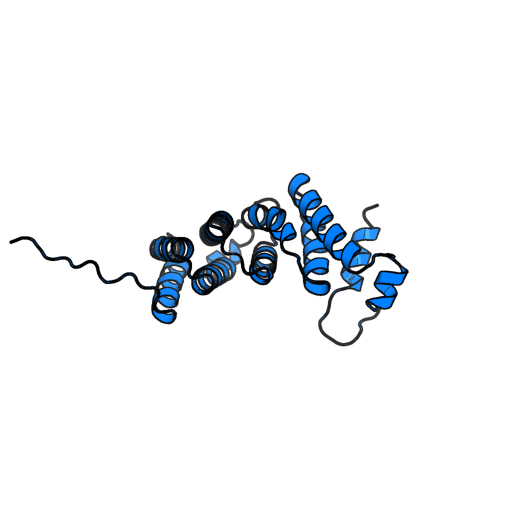8 C CA . ARG A 1 104 ? 4.718 7.383 7.862 1.00 94.00 104 ARG A CA 1
ATOM 819 C C . ARG A 1 104 ? 4.048 8.729 7.607 1.00 94.00 104 ARG A C 1
ATOM 821 O O . ARG A 1 104 ? 3.548 9.335 8.551 1.00 94.00 104 ARG A O 1
ATOM 828 N N . SER A 1 105 ? 4.055 9.205 6.362 1.00 96.31 105 SER A N 1
ATOM 829 C CA . SER A 1 105 ? 3.420 10.472 6.006 1.00 96.31 105 SER A CA 1
ATOM 830 C C . SER A 1 105 ? 1.900 10.369 6.125 1.00 96.31 105 SER A C 1
ATOM 832 O O . SER A 1 105 ? 1.307 9.318 5.872 1.00 96.31 105 SER A O 1
ATOM 834 N N . GLU A 1 106 ? 1.255 11.477 6.485 1.00 97.31 106 GLU A N 1
ATOM 835 C CA . GLU A 1 106 ? -0.208 11.535 6.588 1.00 97.31 106 GLU A CA 1
ATOM 836 C C . GLU A 1 106 ? -0.889 11.230 5.251 1.00 97.31 106 GLU A C 1
ATOM 838 O O . GLU A 1 106 ? -1.922 10.568 5.231 1.00 97.31 106 GLU A O 1
ATOM 843 N N . ILE A 1 107 ? -0.271 11.629 4.136 1.00 97.81 107 ILE A N 1
ATOM 844 C CA . ILE A 1 107 ? -0.776 11.360 2.785 1.00 97.81 107 ILE A CA 1
ATOM 845 C C . ILE A 1 107 ? -0.787 9.850 2.503 1.00 97.81 107 ILE A C 1
ATOM 847 O O . ILE A 1 107 ? -1.786 9.326 2.016 1.00 97.81 107 ILE A O 1
ATOM 851 N N . ALA A 1 108 ? 0.281 9.127 2.858 1.00 98.06 108 ALA A N 1
ATOM 852 C CA . ALA A 1 108 ? 0.323 7.678 2.681 1.00 98.06 108 ALA A CA 1
ATOM 853 C C . ALA A 1 108 ? -0.702 6.966 3.576 1.00 98.06 108 ALA A C 1
ATOM 855 O O . ALA A 1 108 ? -1.394 6.057 3.126 1.00 98.06 108 ALA A O 1
ATOM 856 N N . VAL A 1 109 ? -0.843 7.406 4.830 1.00 98.50 109 VAL A N 1
ATOM 857 C CA . VAL A 1 109 ? -1.862 6.881 5.751 1.00 98.50 109 VAL A CA 1
ATOM 858 C C . VAL A 1 109 ? -3.272 7.104 5.202 1.00 98.50 109 VAL A C 1
ATOM 860 O O . VAL A 1 109 ? -4.084 6.179 5.219 1.00 98.50 109 VAL A O 1
ATOM 863 N N . ALA A 1 110 ? -3.558 8.299 4.682 1.00 98.50 110 ALA A N 1
ATOM 864 C CA . ALA A 1 110 ? -4.842 8.620 4.074 1.00 98.50 110 ALA A CA 1
ATOM 865 C C . ALA A 1 110 ? -5.120 7.748 2.841 1.00 98.50 110 ALA A C 1
ATOM 867 O O . ALA A 1 110 ? -6.230 7.241 2.706 1.00 98.50 110 ALA A O 1
ATOM 868 N N . ALA A 1 111 ? -4.117 7.509 1.991 1.00 98.56 111 ALA A N 1
ATOM 869 C CA . ALA A 1 111 ? -4.251 6.626 0.834 1.00 98.56 111 ALA A CA 1
ATOM 870 C C . ALA A 1 111 ? -4.527 5.167 1.240 1.00 98.56 111 ALA A C 1
ATOM 872 O O . ALA A 1 111 ? -5.409 4.531 0.670 1.00 98.56 111 ALA A O 1
ATOM 873 N N . ILE A 1 112 ? -3.839 4.643 2.263 1.00 98.75 112 ILE A N 1
ATOM 874 C CA . ILE A 1 112 ? -4.086 3.286 2.787 1.00 98.75 112 ILE A CA 1
ATOM 875 C C . ILE A 1 112 ? -5.500 3.179 3.372 1.00 98.75 112 ILE A C 1
ATOM 877 O O . ILE A 1 112 ? -6.202 2.203 3.116 1.00 98.75 112 ILE A O 1
ATOM 881 N N . TYR A 1 113 ? -5.938 4.185 4.132 1.00 98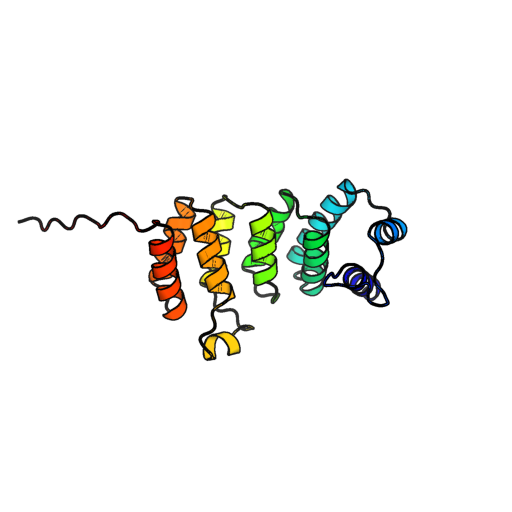.62 113 TYR A N 1
ATOM 882 C CA . TYR A 1 113 ? -7.306 4.252 4.645 1.00 98.62 113 TYR A CA 1
ATOM 883 C C . TYR A 1 113 ? -8.339 4.255 3.517 1.00 98.62 113 TYR A C 1
ATOM 885 O O . TYR A 1 113 ? -9.268 3.451 3.536 1.00 98.62 113 TYR A O 1
ATOM 893 N N . GLN A 1 114 ? -8.158 5.130 2.525 1.00 98.38 114 GLN A N 1
ATOM 894 C CA . GLN A 1 114 ? -9.041 5.215 1.366 1.00 98.38 114 GLN A CA 1
ATOM 895 C C . GLN A 1 114 ? -9.090 3.879 0.630 1.00 98.38 114 GLN A C 1
ATOM 897 O O . GLN A 1 114 ? -10.175 3.372 0.391 1.00 98.38 114 GLN A O 1
ATOM 902 N N . CYS A 1 115 ? -7.945 3.249 0.368 1.00 98.44 115 CYS A N 1
ATOM 903 C CA . CYS A 1 115 ? -7.890 1.937 -0.273 1.00 98.44 115 CYS A CA 1
ATOM 904 C C . CYS A 1 115 ? -8.691 0.869 0.491 1.00 98.44 115 CYS A C 1
ATOM 906 O O . CYS A 1 115 ? -9.387 0.072 -0.133 1.00 98.44 115 CYS A O 1
ATOM 908 N N . ALA A 1 116 ? -8.645 0.890 1.829 1.00 98.12 116 ALA A N 1
ATOM 909 C CA . ALA A 1 116 ? -9.407 -0.021 2.684 1.00 98.12 116 ALA A CA 1
ATOM 910 C C . ALA A 1 116 ? -10.921 0.245 2.682 1.00 98.12 116 ALA A C 1
ATOM 912 O O . ALA A 1 116 ? -11.705 -0.668 2.938 1.00 98.12 116 ALA A O 1
ATOM 913 N N . ALA A 1 117 ? -11.316 1.502 2.470 1.00 97.00 117 ALA A N 1
ATOM 914 C CA . ALA A 1 117 ? -12.700 1.966 2.500 1.00 97.00 117 ALA A CA 1
ATOM 915 C C . ALA A 1 117 ? -13.361 2.003 1.111 1.00 97.00 117 ALA A C 1
ATOM 917 O O . ALA A 1 117 ? -14.580 2.146 1.026 1.00 97.00 117 ALA A O 1
ATOM 918 N N . THR A 1 118 ? -12.577 1.897 0.038 1.00 95.81 118 THR A N 1
ATOM 919 C CA . THR A 1 118 ? -13.057 1.929 -1.345 1.00 95.81 118 THR A CA 1
ATOM 920 C C . THR A 1 118 ? -13.646 0.591 -1.762 1.00 95.81 118 THR A C 1
ATOM 922 O O . THR A 1 118 ? -13.073 -0.471 -1.513 1.00 95.81 118 THR A O 1
ATOM 925 N N . ASP A 1 119 ? -14.799 0.660 -2.426 1.00 92.94 119 ASP A N 1
ATOM 926 C CA . ASP A 1 119 ? -15.372 -0.469 -3.144 1.00 92.94 119 ASP A CA 1
ATOM 927 C C . ASP A 1 119 ? -14.648 -0.605 -4.485 1.00 92.94 119 ASP A C 1
ATOM 929 O O . ASP A 1 119 ? -14.793 0.240 -5.368 1.00 92.94 119 ASP A O 1
ATOM 933 N N . HIS A 1 120 ? -13.801 -1.622 -4.605 1.00 94.44 120 HIS A N 1
ATOM 934 C CA . HIS A 1 120 ? -13.094 -1.904 -5.846 1.00 94.44 120 HIS A CA 1
ATOM 935 C C . HIS A 1 120 ? -13.926 -2.868 -6.686 1.00 94.44 120 HIS A C 1
ATOM 937 O O . HIS A 1 120 ? -14.054 -4.035 -6.319 1.00 94.44 120 HIS A O 1
ATOM 943 N N . ASP A 1 121 ? -14.433 -2.409 -7.833 1.00 93.31 121 ASP A N 1
ATOM 944 C CA . ASP A 1 121 ? -15.324 -3.193 -8.707 1.00 93.31 121 ASP A CA 1
ATOM 945 C C . ASP A 1 121 ? -14.762 -4.577 -9.067 1.00 93.31 121 ASP A C 1
ATOM 947 O O . ASP A 1 121 ? -15.489 -5.566 -9.099 1.00 93.31 121 ASP A O 1
ATOM 951 N N . TYR A 1 122 ? -13.448 -4.674 -9.292 1.00 95.25 122 TYR A N 1
ATOM 952 C CA . TYR A 1 122 ? -12.792 -5.936 -9.652 1.00 95.25 122 TYR A CA 1
ATOM 953 C C . TYR A 1 122 ? -12.719 -6.959 -8.503 1.00 95.25 122 TYR A C 1
ATOM 955 O O . TYR A 1 122 ? -12.291 -8.086 -8.727 1.00 95.25 122 TYR A O 1
ATOM 963 N N . LEU A 1 123 ? -13.117 -6.570 -7.287 1.00 94.94 123 LEU A N 1
ATOM 964 C CA . LEU A 1 123 ? -13.215 -7.422 -6.099 1.00 94.94 123 LEU A CA 1
ATOM 965 C C . LEU A 1 123 ? -14.678 -7.700 -5.706 1.00 94.94 123 LEU A C 1
ATOM 967 O O . LEU A 1 123 ? -14.944 -8.044 -4.554 1.00 94.94 123 LEU A O 1
ATOM 971 N N . CYS A 1 124 ? -15.639 -7.515 -6.622 1.00 93.44 124 CYS A N 1
ATOM 972 C CA . CYS A 1 124 ? -17.057 -7.752 -6.337 1.00 93.44 124 CYS A CA 1
ATOM 973 C C . CYS A 1 124 ? -17.322 -9.195 -5.890 1.00 93.44 124 CYS A C 1
ATOM 975 O O . CYS A 1 124 ? -17.916 -9.390 -4.834 1.00 93.44 124 CYS A O 1
ATOM 977 N N . ASP A 1 125 ? -16.806 -10.177 -6.631 1.00 92.00 125 ASP A N 1
ATOM 978 C CA . ASP A 1 125 ? -16.989 -11.603 -6.329 1.00 92.00 125 ASP A CA 1
ATOM 979 C C . ASP A 1 125 ? -16.408 -11.960 -4.948 1.00 92.00 125 ASP A C 1
ATOM 981 O O . ASP A 1 125 ? -17.100 -12.526 -4.103 1.00 92.00 125 ASP A O 1
ATOM 985 N N . ASP A 1 126 ? -15.173 -11.522 -4.664 1.00 91.50 126 ASP A N 1
ATOM 986 C CA . ASP A 1 126 ? -14.539 -11.674 -3.346 1.00 91.50 126 ASP A CA 1
ATOM 987 C C . ASP A 1 126 ? -15.441 -11.105 -2.238 1.00 91.50 126 ASP A C 1
ATOM 989 O O . ASP A 1 126 ? -15.661 -11.737 -1.204 1.00 91.50 126 ASP A O 1
ATOM 993 N N . ARG A 1 127 ? -15.998 -9.908 -2.447 1.00 91.19 127 ARG A N 1
ATOM 994 C CA . ARG A 1 127 ? -16.865 -9.246 -1.470 1.00 91.19 127 ARG A CA 1
ATOM 995 C C . ARG A 1 127 ? -18.185 -9.989 -1.262 1.00 91.19 127 ARG A C 1
ATOM 997 O O . ARG A 1 127 ? -18.638 -10.060 -0.116 1.00 91.19 127 ARG A O 1
ATOM 1004 N N . GLU A 1 128 ? -18.801 -10.507 -2.321 1.00 90.81 128 GLU A N 1
ATOM 1005 C CA . GLU A 1 128 ? -20.019 -11.327 -2.244 1.00 90.81 128 GLU A CA 1
ATOM 1006 C C . GLU A 1 128 ? -19.783 -12.600 -1.421 1.00 90.81 128 GLU A C 1
ATOM 1008 O O . GLU A 1 128 ? -20.620 -12.962 -0.591 1.00 90.81 128 GLU A O 1
ATOM 1013 N N . ASP A 1 129 ? -18.587 -13.179 -1.533 1.00 91.56 129 ASP A N 1
ATOM 1014 C CA . ASP A 1 129 ? -18.124 -14.312 -0.726 1.00 91.56 129 ASP A CA 1
ATOM 1015 C C . ASP A 1 129 ? -17.635 -13.912 0.686 1.00 91.56 129 ASP A C 1
ATOM 1017 O O . ASP A 1 129 ? -17.182 -14.748 1.476 1.00 91.56 129 ASP A O 1
ATOM 1021 N N . GLY A 1 130 ? -17.729 -12.628 1.051 1.00 89.94 130 GLY A N 1
ATOM 1022 C CA . GLY A 1 130 ? -17.303 -12.108 2.352 1.00 89.94 130 GLY A CA 1
ATOM 1023 C C . GLY A 1 130 ? -15.781 -12.031 2.534 1.00 89.94 130 GLY A C 1
ATOM 1024 O O . GLY A 1 130 ? -15.295 -11.924 3.666 1.00 89.94 130 GLY A O 1
ATOM 1025 N N . ILE A 1 131 ? -15.022 -12.073 1.442 1.00 92.62 131 ILE A N 1
ATOM 1026 C CA . ILE A 1 131 ? -13.565 -11.991 1.388 1.00 92.62 131 ILE A CA 1
ATOM 1027 C C . ILE A 1 131 ? -13.151 -10.521 1.235 1.00 92.62 131 ILE A C 1
ATOM 1029 O O . ILE A 1 131 ? -13.469 -9.841 0.268 1.00 92.62 131 ILE A O 1
ATOM 1033 N N . PHE A 1 132 ? -12.395 -10.016 2.211 1.00 95.19 132 PHE A N 1
ATOM 1034 C CA . PHE A 1 132 ? -11.927 -8.623 2.255 1.00 95.19 132 PHE A CA 1
ATOM 1035 C C . PHE A 1 132 ? -10.409 -8.568 2.459 1.00 95.19 132 PHE A C 1
ATOM 1037 O O . PHE A 1 132 ? -9.921 -7.919 3.389 1.00 95.19 132 PHE A O 1
ATOM 1044 N N . ASN A 1 133 ? -9.647 -9.296 1.637 1.00 95.69 133 ASN A N 1
ATOM 1045 C CA . ASN A 1 133 ? -8.194 -9.428 1.804 1.00 95.69 133 ASN A CA 1
ATOM 1046 C C . ASN A 1 133 ? -7.471 -8.080 1.683 1.00 95.69 133 ASN A C 1
ATOM 1048 O O . ASN A 1 133 ? -6.736 -7.713 2.595 1.00 95.69 133 ASN A O 1
ATOM 1052 N N . LEU A 1 134 ? -7.757 -7.289 0.641 1.00 97.56 134 LEU A N 1
ATOM 1053 C CA . LEU A 1 134 ? -7.134 -5.972 0.451 1.00 97.56 134 LEU A CA 1
ATOM 1054 C C . LEU A 1 134 ? -7.413 -5.015 1.623 1.00 97.56 134 LEU A C 1
ATOM 1056 O O . LEU A 1 134 ? -6.491 -4.408 2.169 1.00 97.56 134 LEU A O 1
ATOM 1060 N N . ALA A 1 135 ? -8.672 -4.913 2.059 1.00 98.06 135 ALA A N 1
ATOM 1061 C CA . ALA A 1 135 ? -9.033 -4.083 3.208 1.00 98.06 135 ALA A CA 1
ATOM 1062 C C . ALA A 1 135 ? -8.397 -4.603 4.510 1.00 98.06 135 ALA A C 1
ATOM 1064 O O . ALA A 1 135 ? -7.928 -3.818 5.334 1.00 98.06 135 ALA A O 1
ATOM 1065 N N . THR A 1 136 ? -8.320 -5.927 4.684 1.00 98.12 136 THR A N 1
ATOM 1066 C CA . THR A 1 136 ? -7.637 -6.561 5.822 1.00 98.12 136 THR A CA 1
ATOM 1067 C C . THR A 1 136 ? -6.144 -6.230 5.832 1.00 98.12 136 THR A C 1
ATOM 1069 O O . THR A 1 136 ? -5.603 -5.896 6.890 1.00 98.12 136 THR A O 1
ATOM 1072 N N . ASP A 1 137 ? -5.485 -6.264 4.676 1.00 98.38 137 ASP A N 1
ATOM 1073 C CA . ASP A 1 137 ? -4.074 -5.910 4.538 1.00 98.38 137 ASP A CA 1
ATOM 1074 C C . ASP A 1 137 ? -3.843 -4.431 4.857 1.00 98.38 137 ASP A C 1
ATOM 1076 O O . ASP A 1 137 ? -2.922 -4.105 5.610 1.00 98.38 137 ASP A O 1
ATOM 1080 N N . CYS A 1 138 ? -4.725 -3.539 4.392 1.00 98.75 138 CYS A N 1
ATOM 1081 C CA . CYS A 1 138 ? -4.685 -2.120 4.748 1.00 98.75 138 CYS A CA 1
ATOM 1082 C C . CYS A 1 138 ? -4.879 -1.898 6.259 1.00 98.75 138 CYS A C 1
ATOM 1084 O O . CYS A 1 138 ? -4.170 -1.101 6.872 1.00 98.75 138 CYS A O 1
ATOM 1086 N N . ILE A 1 139 ? -5.790 -2.634 6.901 1.00 98.69 139 ILE A N 1
ATOM 1087 C CA . ILE A 1 139 ? -6.000 -2.578 8.356 1.00 98.69 139 ILE A CA 1
ATOM 1088 C C . ILE A 1 139 ? -4.723 -2.970 9.116 1.00 98.69 139 ILE A C 1
ATOM 1090 O O . ILE A 1 139 ? -4.308 -2.271 10.046 1.00 98.69 139 ILE A O 1
ATOM 1094 N N . TYR A 1 140 ? -4.069 -4.069 8.728 1.00 98.56 140 T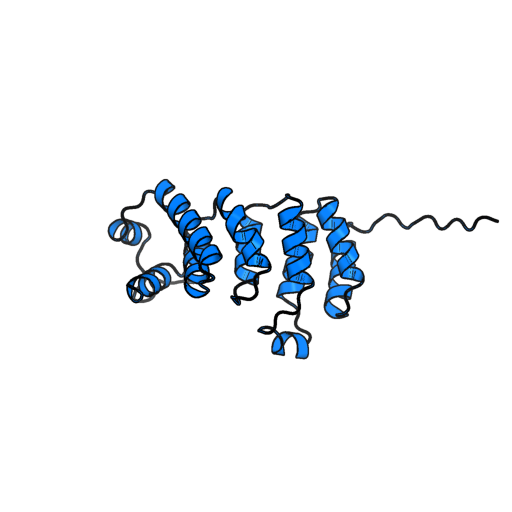YR A N 1
ATOM 1095 C CA . TYR A 1 140 ? -2.802 -4.469 9.345 1.00 98.56 140 TYR A CA 1
ATOM 1096 C C . TYR A 1 140 ? -1.668 -3.488 9.036 1.00 98.56 140 TYR A C 1
ATOM 1098 O O . TYR A 1 140 ? -0.812 -3.271 9.894 1.00 98.56 140 TYR A O 1
ATOM 1106 N N . ALA A 1 141 ? -1.654 -2.893 7.844 1.00 98.31 141 ALA A N 1
ATOM 1107 C CA . ALA A 1 141 ? -0.713 -1.846 7.468 1.00 98.31 141 ALA A CA 1
ATOM 1108 C C . ALA A 1 141 ? -0.823 -0.637 8.406 1.00 98.31 141 ALA A C 1
ATOM 1110 O O . ALA A 1 141 ? 0.168 -0.255 9.027 1.00 98.31 141 ALA A O 1
ATOM 1111 N N . LEU A 1 142 ? -2.033 -0.100 8.592 1.00 98.56 142 LEU A N 1
ATOM 1112 C CA . LEU A 1 142 ? -2.294 1.019 9.503 1.00 98.56 142 LEU A CA 1
ATOM 1113 C C . LEU A 1 142 ? -1.861 0.695 10.940 1.00 98.56 142 LEU A C 1
ATOM 1115 O O . LEU A 1 142 ? -1.181 1.497 11.582 1.00 98.56 142 LEU A O 1
ATOM 1119 N N . ALA A 1 143 ? -2.174 -0.510 11.423 1.00 97.88 143 ALA A N 1
ATOM 1120 C CA . ALA A 1 143 ? -1.774 -0.951 12.758 1.00 97.88 143 ALA A CA 1
ATOM 1121 C C . ALA A 1 143 ? -0.249 -1.060 12.933 1.00 97.88 143 ALA A C 1
ATOM 1123 O O . ALA A 1 143 ? 0.258 -0.799 14.020 1.00 97.88 143 ALA A O 1
ATOM 1124 N N . LYS A 1 144 ? 0.490 -1.429 11.879 1.00 96.38 144 LYS A N 1
ATOM 1125 C CA . LYS A 1 144 ? 1.962 -1.466 11.895 1.00 96.38 144 LYS A CA 1
ATOM 1126 C C . LYS A 1 144 ? 2.586 -0.070 11.825 1.00 96.38 144 LYS A C 1
ATOM 1128 O O . LYS A 1 144 ? 3.625 0.142 12.441 1.00 96.38 144 LYS A O 1
ATOM 1133 N N . ILE A 1 145 ? 1.975 0.863 11.090 1.00 96.75 145 ILE A N 1
ATOM 1134 C CA . ILE A 1 145 ? 2.447 2.254 10.985 1.00 96.75 145 ILE A CA 1
ATOM 1135 C C . ILE A 1 145 ? 2.314 2.971 12.337 1.00 96.75 145 ILE A C 1
ATOM 1137 O O . ILE A 1 145 ? 3.231 3.690 12.740 1.00 96.75 145 ILE A O 1
ATOM 1141 N N . ALA A 1 146 ? 1.189 2.757 13.034 1.00 95.81 146 ALA A N 1
ATOM 1142 C CA . ALA A 1 146 ? 0.940 3.183 14.417 1.00 95.81 146 ALA A CA 1
ATOM 1143 C C . ALA A 1 146 ? 1.232 4.671 14.722 1.00 95.81 146 ALA A C 1
ATOM 1145 O O . ALA A 1 146 ? 1.520 5.041 15.860 1.00 95.81 146 ALA A O 1
ATOM 1146 N N . THR A 1 147 ? 1.162 5.549 13.719 1.00 96.25 147 THR A N 1
ATOM 1147 C CA . THR A 1 147 ? 1.143 7.002 13.930 1.00 96.25 147 THR A CA 1
ATOM 1148 C C . THR A 1 147 ? -0.237 7.431 14.443 1.00 96.25 147 THR A C 1
ATOM 1150 O O . THR A 1 147 ? -1.215 6.709 14.233 1.00 96.25 147 THR A O 1
ATOM 1153 N N . PRO A 1 148 ? -0.375 8.617 15.068 1.00 95.94 148 PRO A N 1
ATOM 1154 C CA . PRO A 1 148 ? -1.684 9.124 15.489 1.00 95.94 148 PRO A CA 1
ATOM 1155 C C . PRO A 1 148 ? -2.722 9.143 14.356 1.00 95.94 148 PRO A C 1
ATOM 1157 O O . PRO A 1 148 ? -3.858 8.720 14.556 1.00 95.94 148 PRO A O 1
ATOM 1160 N N . SER A 1 149 ? -2.315 9.541 13.145 1.00 96.81 149 SER A N 1
ATOM 1161 C CA . SER A 1 149 ? -3.171 9.511 11.955 1.00 96.81 149 SER A CA 1
ATOM 1162 C C . SER A 1 149 ? -3.561 8.089 11.541 1.00 96.81 149 SER A C 1
ATOM 1164 O O . SER A 1 149 ? -4.716 7.855 11.193 1.00 96.81 149 SER A O 1
ATOM 1166 N N . ALA A 1 150 ? -2.647 7.116 11.626 1.00 97.69 150 ALA A N 1
ATOM 1167 C CA . ALA A 1 150 ? -2.946 5.722 11.292 1.00 97.69 150 ALA A CA 1
ATOM 1168 C C . ALA A 1 150 ? -3.902 5.077 12.305 1.00 97.69 150 ALA A C 1
ATOM 1170 O O . ALA A 1 150 ? -4.790 4.320 11.919 1.00 97.69 150 ALA A O 1
ATOM 1171 N N . ILE A 1 151 ? -3.763 5.415 13.590 1.00 97.56 151 ILE A N 1
ATOM 1172 C CA . ILE A 1 151 ? -4.685 4.976 14.646 1.00 97.56 151 ILE A CA 1
ATOM 1173 C C . ILE A 1 151 ? -6.073 5.586 14.424 1.00 97.56 151 ILE A C 1
ATOM 1175 O O . ILE A 1 151 ? -7.066 4.868 14.506 1.00 97.56 151 ILE A O 1
ATOM 1179 N N . ALA A 1 152 ? -6.155 6.879 14.092 1.00 97.12 152 ALA A N 1
ATOM 1180 C CA . ALA A 1 152 ? -7.423 7.539 13.783 1.00 97.12 152 ALA A CA 1
ATOM 1181 C C . ALA A 1 152 ? -8.115 6.922 12.554 1.00 97.12 152 ALA A C 1
ATOM 1183 O O . ALA A 1 152 ? -9.311 6.640 12.596 1.00 97.12 152 ALA A O 1
ATOM 1184 N N . ALA A 1 153 ? -7.362 6.638 11.488 1.00 97.94 153 ALA A N 1
ATOM 1185 C CA . ALA A 1 153 ? -7.868 5.934 10.312 1.00 97.94 153 ALA A CA 1
ATOM 1186 C C . ALA A 1 153 ? -8.380 4.524 10.649 1.00 97.94 153 ALA A C 1
ATOM 1188 O O . ALA A 1 153 ? -9.456 4.120 10.210 1.00 97.94 153 ALA A O 1
ATOM 1189 N N . LEU A 1 154 ? -7.632 3.778 11.464 1.00 97.12 154 LEU A N 1
ATOM 1190 C CA . LEU A 1 154 ? -8.027 2.446 11.907 1.00 97.12 154 LEU A CA 1
ATOM 1191 C C . LEU A 1 154 ? -9.292 2.484 12.783 1.00 97.12 154 LEU A C 1
ATOM 1193 O O . LEU A 1 154 ? -10.152 1.616 12.641 1.00 97.12 154 LEU A O 1
ATOM 1197 N N . GLN A 1 155 ? -9.438 3.507 13.631 1.00 97.44 155 GLN A N 1
ATOM 1198 C CA . GLN A 1 155 ? -10.656 3.756 14.405 1.00 97.44 155 GLN A CA 1
ATOM 1199 C C . GLN A 1 155 ? -11.849 4.046 13.488 1.00 97.44 155 GLN A C 1
ATOM 1201 O O . GLN A 1 155 ? -12.910 3.463 13.688 1.00 97.44 155 GLN A O 1
ATOM 1206 N N . ALA A 1 156 ? -11.682 4.877 12.457 1.00 97.94 156 ALA A N 1
ATOM 1207 C CA . ALA A 1 156 ? -12.747 5.160 11.495 1.00 97.94 156 ALA A CA 1
ATOM 1208 C C . ALA A 1 156 ? -13.227 3.889 10.767 1.00 97.94 156 ALA A C 1
ATOM 1210 O O . ALA A 1 156 ? -14.423 3.701 10.562 1.00 97.94 156 ALA A O 1
ATOM 1211 N N . LEU A 1 157 ? -12.320 2.952 10.458 1.00 98.19 157 LEU A N 1
ATOM 1212 C CA . LEU A 1 157 ? -12.691 1.666 9.852 1.00 98.19 157 LEU A CA 1
ATOM 1213 C C . LEU A 1 157 ? -13.546 0.779 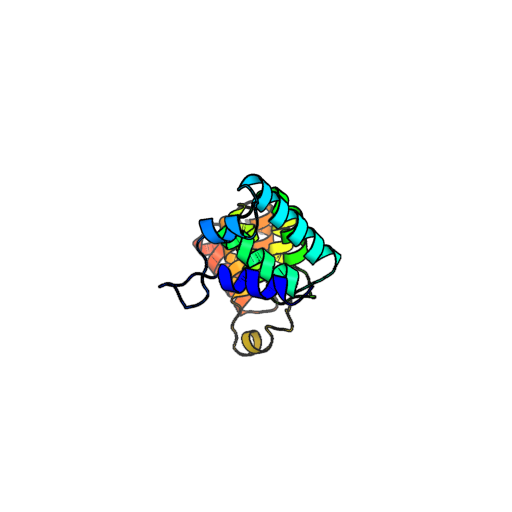10.770 1.00 98.19 157 LEU A C 1
ATOM 1215 O O . LEU A 1 157 ? -14.196 -0.137 10.270 1.00 98.19 157 LEU A O 1
ATOM 1219 N N . THR A 1 158 ? -13.602 1.039 12.083 1.00 97.44 158 THR A N 1
ATOM 1220 C CA . THR A 1 158 ? -14.501 0.305 12.994 1.00 97.44 158 THR A CA 1
ATOM 1221 C C . THR A 1 158 ? -15.981 0.605 12.761 1.00 97.44 158 THR A C 1
ATOM 1223 O O . THR A 1 158 ? -16.813 -0.215 13.153 1.00 97.44 158 THR A O 1
ATOM 1226 N N . ASP A 1 159 ? -16.283 1.698 12.057 1.00 96.50 159 ASP A N 1
ATOM 1227 C CA . ASP A 1 159 ? -17.627 2.123 11.653 1.00 96.50 159 ASP A CA 1
ATOM 1228 C C . ASP A 1 159 ? -17.889 1.866 10.155 1.00 96.50 159 ASP A C 1
ATOM 1230 O O . ASP A 1 159 ? -18.816 2.422 9.567 1.00 96.50 159 ASP A O 1
ATOM 1234 N N . SER A 1 160 ? -17.073 1.021 9.511 1.00 96.44 160 SER A N 1
ATOM 1235 C CA . SER A 1 160 ? -17.260 0.655 8.103 1.00 96.44 160 SER A CA 1
ATOM 1236 C C . SER A 1 160 ? -18.644 0.044 7.855 1.00 96.44 160 SER A C 1
ATOM 1238 O O . SER A 1 160 ? -19.125 -0.791 8.626 1.00 96.44 160 SER A O 1
ATOM 1240 N N . GLN A 1 161 ? -19.247 0.399 6.716 1.00 94.19 161 GLN A N 1
ATOM 1241 C CA . GLN A 1 161 ? -20.495 -0.204 6.239 1.00 94.19 161 GLN A CA 1
ATOM 1242 C C . GLN A 1 161 ? -20.381 -1.726 6.051 1.00 94.19 161 GLN A C 1
ATOM 1244 O O . GLN A 1 161 ? -21.369 -2.451 6.181 1.00 94.19 161 GLN A O 1
ATOM 1249 N N . TRP A 1 162 ? -19.173 -2.231 5.783 1.00 94.50 162 TRP A N 1
ATOM 1250 C CA . TRP A 1 162 ? -18.925 -3.658 5.647 1.00 94.50 162 TRP A CA 1
ATOM 1251 C C . TRP A 1 162 ? -18.568 -4.254 7.002 1.00 94.50 162 TRP A C 1
ATOM 1253 O O . TRP A 1 162 ? -17.468 -4.064 7.528 1.00 94.50 162 TRP A O 1
ATOM 1263 N N . GLN A 1 163 ? -19.495 -5.038 7.553 1.00 95.19 163 GLN A N 1
ATOM 1264 C CA . GLN A 1 163 ? -19.316 -5.677 8.858 1.00 95.19 163 GLN A CA 1
ATOM 1265 C C . GLN A 1 163 ? -18.013 -6.490 8.988 1.00 95.19 163 GLN A C 1
ATOM 1267 O O . GLN A 1 163 ? -17.379 -6.385 10.042 1.00 95.19 163 GLN A O 1
ATOM 1272 N N . PRO A 1 164 ? -17.539 -7.236 7.964 1.00 96.06 164 PRO A N 1
ATOM 1273 C CA . PRO A 1 164 ? -16.248 -7.926 8.040 1.00 96.06 164 PRO A CA 1
ATOM 1274 C C . PRO A 1 164 ? -15.052 -6.979 8.226 1.00 96.06 164 PRO A C 1
ATOM 1276 O O . PRO A 1 164 ? -14.166 -7.264 9.037 1.00 96.06 164 PRO A O 1
ATOM 1279 N N . VAL A 1 165 ? -15.049 -5.827 7.547 1.00 97.38 165 VAL A N 1
ATOM 1280 C CA . VAL A 1 165 ? -14.004 -4.795 7.670 1.00 97.38 165 VAL A CA 1
ATOM 1281 C C . VAL A 1 165 ? -14.054 -4.151 9.054 1.00 97.38 165 VAL A C 1
ATOM 1283 O O . VAL A 1 165 ? -13.041 -4.113 9.755 1.00 97.38 165 VAL A O 1
ATOM 1286 N N . ALA A 1 166 ? -15.245 -3.752 9.506 1.00 97.75 166 ALA A N 1
ATOM 1287 C CA . ALA A 1 166 ? -15.461 -3.170 10.830 1.00 97.75 166 ALA A CA 1
ATOM 1288 C C . ALA A 1 166 ? -15.022 -4.110 11.968 1.00 97.75 166 ALA A C 1
ATOM 1290 O O . ALA A 1 166 ? -14.310 -3.715 12.898 1.00 97.75 166 ALA A O 1
ATOM 1291 N N . ALA A 1 167 ? -15.401 -5.388 11.882 1.00 97.50 167 ALA A N 1
ATOM 1292 C CA . ALA A 1 167 ? -15.002 -6.409 12.843 1.00 97.50 167 ALA A CA 1
ATOM 1293 C C . ALA A 1 167 ? -13.485 -6.647 12.832 1.00 97.50 167 ALA A C 1
ATOM 1295 O O . ALA A 1 167 ? -12.874 -6.771 13.901 1.00 97.50 167 ALA A O 1
ATOM 1296 N N . LYS A 1 168 ? -12.861 -6.667 11.646 1.00 98.12 168 LYS A N 1
ATOM 1297 C CA . LYS A 1 168 ? -11.410 -6.809 11.509 1.00 98.12 168 LYS A CA 1
ATOM 1298 C C . LYS A 1 168 ? -10.669 -5.630 12.132 1.00 98.12 168 LYS A C 1
ATOM 1300 O O . LYS A 1 168 ? -9.738 -5.869 12.899 1.00 98.12 168 LYS A O 1
ATOM 1305 N N . ALA A 1 169 ? -11.101 -4.396 11.874 1.00 98.12 169 ALA A N 1
ATOM 1306 C CA . ALA A 1 169 ? -10.505 -3.196 12.453 1.00 98.12 169 ALA A CA 1
ATOM 1307 C C . ALA A 1 169 ? -10.536 -3.250 13.990 1.00 98.12 169 ALA A C 1
ATOM 1309 O O . ALA A 1 169 ? -9.484 -3.173 14.624 1.00 98.12 169 ALA A O 1
ATOM 1310 N N . ARG A 1 170 ? -11.702 -3.536 14.595 1.00 97.81 170 ARG A N 1
ATOM 1311 C CA . ARG A 1 170 ? -11.835 -3.708 16.058 1.00 97.81 170 ARG A CA 1
ATOM 1312 C C . ARG A 1 170 ? -10.904 -4.790 16.608 1.00 97.81 170 ARG A C 1
ATOM 1314 O O . ARG A 1 170 ? -10.241 -4.589 17.627 1.00 97.81 170 ARG A O 1
ATOM 1321 N N . HIS A 1 171 ? -10.841 -5.940 15.934 1.00 97.62 171 HIS A N 1
ATOM 1322 C CA . HIS A 1 171 ? -9.960 -7.038 16.329 1.00 97.62 171 HIS A CA 1
ATOM 1323 C C . HIS A 1 171 ? -8.484 -6.624 16.299 1.00 97.62 171 HIS A C 1
ATOM 1325 O O . HIS A 1 171 ? -7.759 -6.872 17.264 1.00 97.62 171 HIS A O 1
ATOM 1331 N N . VAL A 1 172 ? -8.034 -5.988 15.214 1.00 97.81 172 VAL A N 1
ATOM 1332 C CA . VAL A 1 172 ? -6.641 -5.554 15.063 1.00 97.81 172 VAL A CA 1
ATOM 1333 C C . VAL A 1 172 ? -6.293 -4.462 16.073 1.00 97.81 172 VAL A C 1
ATOM 1335 O O . VAL A 1 172 ? -5.259 -4.578 16.725 1.00 97.81 172 VAL A O 1
ATOM 1338 N N . MET A 1 173 ? -7.167 -3.478 16.302 1.00 96.75 173 MET A N 1
ATOM 1339 C CA . MET A 1 173 ? -6.951 -2.457 17.336 1.00 96.75 173 MET A CA 1
ATOM 1340 C C . MET A 1 173 ? -6.736 -3.077 18.715 1.00 96.75 173 MET A C 1
ATOM 1342 O O . MET A 1 173 ? -5.766 -2.747 19.394 1.00 96.75 173 MET A O 1
ATOM 1346 N N . LYS A 1 174 ? -7.591 -4.032 19.105 1.00 96.19 174 LYS A N 1
ATOM 1347 C CA . LYS A 1 174 ? -7.439 -4.761 20.370 1.00 96.19 174 LYS A CA 1
ATOM 1348 C C . LYS A 1 174 ? -6.136 -5.562 20.411 1.00 96.19 174 LYS A C 1
ATOM 1350 O O . LYS A 1 174 ? -5.433 -5.525 21.414 1.00 96.19 174 LYS A O 1
ATOM 1355 N N . LYS A 1 175 ? -5.804 -6.274 19.329 1.00 96.56 175 LYS A N 1
ATOM 1356 C CA . LYS A 1 175 ? -4.595 -7.109 19.232 1.00 96.56 175 LYS A CA 1
ATOM 1357 C C . LYS A 1 175 ? -3.305 -6.296 19.381 1.00 96.56 175 LYS A C 1
ATOM 1359 O O . LYS A 1 175 ? -2.363 -6.787 19.990 1.00 96.56 175 LYS A O 1
ATOM 1364 N N . TYR A 1 176 ? -3.263 -5.089 18.822 1.00 95.62 176 TYR A N 1
ATOM 1365 C CA . TYR A 1 176 ? -2.083 -4.218 18.843 1.00 95.62 176 TYR A CA 1
ATOM 1366 C C . TYR A 1 176 ? -2.083 -3.216 20.011 1.00 95.62 176 TYR A C 1
ATOM 1368 O O . TYR A 1 176 ? -1.161 -2.413 20.111 1.00 95.62 176 TYR A O 1
ATOM 1376 N N . GLY A 1 177 ? -3.090 -3.243 20.893 1.00 94.25 177 GLY A N 1
ATOM 1377 C CA . GLY A 1 177 ? -3.193 -2.293 22.007 1.00 94.25 177 GLY A CA 1
ATOM 1378 C C . GLY A 1 177 ? -3.427 -0.844 21.560 1.00 94.25 177 GLY A C 1
ATOM 1379 O O . GLY A 1 177 ? -3.026 0.080 22.255 1.00 94.25 177 GLY A O 1
ATOM 1380 N N . LEU A 1 178 ? -4.061 -0.645 20.399 1.00 92.06 178 LEU A N 1
ATOM 1381 C CA . LEU A 1 178 ? -4.317 0.667 19.783 1.00 92.06 178 LEU A CA 1
ATOM 1382 C C . LEU A 1 178 ? -5.717 1.211 20.096 1.00 92.06 178 LEU A C 1
ATOM 1384 O O . LEU A 1 178 ? -6.187 2.141 19.445 1.00 92.06 178 LEU A O 1
ATOM 1388 N N . THR A 1 179 ? -6.422 0.612 21.054 1.00 77.62 179 THR A N 1
ATOM 1389 C CA . THR A 1 179 ? -7.727 1.105 21.497 1.00 77.62 179 THR A CA 1
ATOM 1390 C C . THR A 1 179 ? -7.558 2.451 22.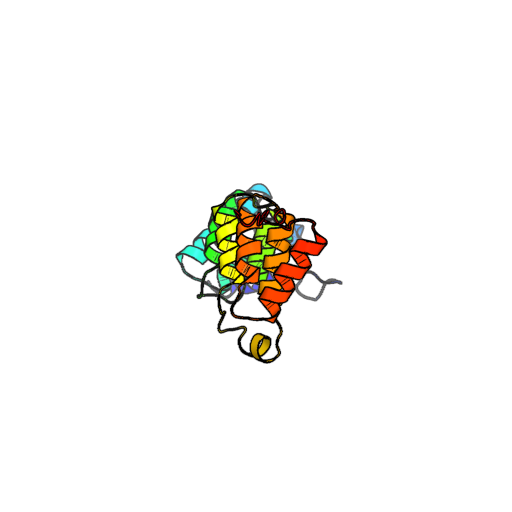200 1.00 77.62 179 THR A C 1
ATOM 1392 O O . THR A 1 179 ? -6.764 2.521 23.144 1.00 77.62 179 THR A O 1
ATOM 1395 N N . PRO A 1 180 ? -8.305 3.499 21.804 1.00 63.91 180 PRO A N 1
ATOM 1396 C CA . PRO A 1 180 ? -8.356 4.734 22.569 1.00 63.91 180 PRO A CA 1
ATOM 1397 C C . PRO A 1 180 ? -8.744 4.429 24.024 1.00 63.91 180 PRO A C 1
ATOM 1399 O O . PRO A 1 180 ? -9.533 3.504 24.258 1.00 63.91 180 PRO A O 1
ATOM 1402 N N . PRO A 1 181 ? -8.219 5.173 25.012 1.00 54.75 181 PRO A N 1
ATOM 1403 C CA . PRO A 1 181 ? -8.699 5.052 26.380 1.00 54.75 181 PRO A CA 1
ATOM 1404 C C . PRO A 1 181 ? -10.213 5.270 26.387 1.00 54.75 181 PRO A C 1
ATOM 1406 O O . PRO A 1 181 ? -10.714 6.170 25.710 1.00 54.75 181 PRO A O 1
ATOM 1409 N N . ALA A 1 182 ? -10.940 4.420 27.118 1.00 56.69 182 ALA A N 1
ATOM 1410 C CA . ALA A 1 182 ? -12.382 4.560 27.266 1.00 56.69 182 ALA A CA 1
ATOM 1411 C C . ALA A 1 182 ? -12.687 6.004 27.674 1.00 56.69 182 ALA A C 1
ATOM 1413 O O . ALA A 1 182 ? -12.160 6.482 28.682 1.00 56.69 182 ALA A O 1
ATOM 1414 N N . ALA A 1 183 ? -13.497 6.704 26.876 1.00 49.47 183 ALA A N 1
ATOM 1415 C CA . ALA A 1 183 ? -13.984 8.017 27.255 1.00 49.47 183 ALA A CA 1
ATOM 1416 C C . ALA A 1 183 ? -14.624 7.870 28.638 1.00 49.47 183 ALA A C 1
ATOM 1418 O O . ALA A 1 183 ? -15.556 7.082 28.817 1.00 49.47 183 ALA A O 1
ATOM 1419 N N . HIS A 1 184 ? -14.074 8.563 29.635 1.00 41.62 184 HIS A N 1
ATOM 1420 C CA . HIS A 1 184 ? -14.691 8.661 30.946 1.00 41.62 184 HIS A CA 1
ATOM 1421 C C . HIS A 1 184 ? -16.028 9.385 30.777 1.00 41.62 184 HIS A C 1
ATOM 1423 O O . HIS A 1 184 ? -16.109 10.601 30.921 1.00 41.62 184 HIS A O 1
ATOM 1429 N N . ASN A 1 185 ? -17.085 8.631 30.485 1.00 42.22 185 ASN A N 1
ATOM 1430 C CA . ASN A 1 185 ? -18.451 9.068 30.700 1.00 42.22 185 ASN A CA 1
ATOM 1431 C C . ASN A 1 185 ? -18.645 9.154 32.214 1.00 42.22 185 ASN A C 1
ATOM 1433 O O . ASN A 1 185 ? -19.124 8.217 32.847 1.00 42.22 185 ASN A O 1
ATOM 1437 N N . LYS A 1 186 ? -18.226 10.272 32.812 1.00 38.62 186 LYS A N 1
ATOM 1438 C CA . LYS A 1 186 ? -18.873 10.740 34.031 1.00 38.62 186 LYS A CA 1
ATOM 1439 C C . LYS A 1 186 ? -20.197 11.362 33.590 1.00 38.62 186 LYS A C 1
ATOM 1441 O O . LYS A 1 186 ? -20.151 12.398 32.926 1.00 38.62 186 LYS A O 1
ATOM 1446 N N . PRO A 1 187 ? -21.359 10.765 33.904 1.00 41.69 187 PRO A N 1
ATOM 1447 C CA . PRO A 1 187 ? -22.577 11.554 33.928 1.00 41.69 187 PRO A CA 1
ATOM 1448 C C . PRO A 1 187 ? -22.358 12.686 34.937 1.00 41.69 187 PRO A C 1
ATOM 1450 O O . PRO A 1 187 ? -21.897 12.449 36.055 1.00 41.69 187 PRO A O 1
ATOM 1453 N N . ALA A 1 188 ? -22.592 13.920 34.500 1.00 52.16 188 ALA A N 1
ATOM 1454 C CA . ALA A 1 188 ? -22.756 15.031 35.417 1.00 52.16 188 ALA A CA 1
ATOM 1455 C C . ALA A 1 188 ? -24.105 14.824 36.119 1.00 52.16 188 ALA A C 1
ATOM 1457 O O . ALA A 1 188 ? -25.148 14.921 35.471 1.00 52.16 188 ALA A O 1
ATOM 1458 N N . GLU A 1 189 ? -24.052 14.450 37.396 1.00 46.53 189 GLU A N 1
ATOM 1459 C CA . GLU A 1 189 ? -25.125 14.702 38.365 1.00 46.53 189 GLU A CA 1
ATOM 1460 C C . GLU A 1 189 ? -24.972 16.115 38.937 1.00 46.53 189 GLU A C 1
ATOM 1462 O O . GLU A 1 189 ? -23.809 16.539 39.154 1.00 46.53 189 GLU A O 1
#

Sequence (189 aa):
MITDKLALVLAVLDNRPLREGKISDAAFFLNYPASQETISTLINDELRHAVETKNALALELTLYLGFHFHFSPPDSEALIPALTAFWHQRHAEVLRALLTLAPRSEIAVAAIYQCAATDHDYLCDDREDGIFNLATDCIYALAKIATPSAIAALQALTDSQWQPVAAKARHVMKKYGLTPPAAHNKPAE